Protein AF-A0A9P7HL49-F1 (afdb_monomer)

Organism: NCBI:txid221167

Mean predicted aligned error: 11.29 Å

Foldseek 3Di:
DLLLVLLLVLLVLLLVLLCVLPVVDQDFFQFDDPPPPVPGRGDDPQRSLLLQFADECPPPPGDPDFQPDWDKDLVCPDPPPDFPVRNSVSSVVIDTPRPHDGRRHHHLCRRGNPQPDPLSSLLCSLQSLQSSVVSVVVSCVVPVPDDDDPSSVRSSLSSLLSLQLQLQVLQLVQQVLLQVLLQVVCVAAQQGDPTQGFDWDWDAGRDTPDDDDPRTGTHGDLVVSCVVCVVRHPPSNVSSVVSVVVLLPDPDDVPRSNDVVSSSSNVSSVSSNVSSVDPDDPDPVPDDD

Secondary structure (DSSP, 8-state):
-HHHHHHHHHHHHHHHHHHHH-TTPPP-SSBS-S---TT--B--HHHHHHHHHSPPTTSSSP-----S--EEE-----SS---HHHHHHHHHT-EEESSS---S---HHHHSTT--SHHHHHHHTHHHHHHHHHHHHHHHHH-TT----HHHHHHHHHHHHHHHHHHHHHHHHHHHHHHHHHHHHHSS-TT-SS-----EEEEEPP--SSS---SEEEEE-HHHHHHHHTTTSTTHHHHHHHHHHHHHH----TTSS--HHHHHHHHHHHHHHHHT---S---GGGS--

Nearest PDB structures (foldseek):
  4k1p-assembly7_G  TM=2.274E-01  e=3.003E+00  Bacillus cereus

Sequence (289 aa):
MKNHRMLYWSAYLCEEQAKILDPSYEYTVAPGCVTKIPARTRCTLDEFLVHLWAPKHDSNPPDTEKPDKMAVSTNIKDLPGKSFNQFEGALSNARFDTGLPVDGNVDTSKLYPGATDYYDALSKMGKPIQALSSAFMKAKANNPSLKLSNKIEKPWSLGKNCAAYVFALRRKDMDVYRATFLRERLRTPAGLHGGFTPIFTNIKTAKMVQGDTPESIPAIDFDETISSYINTVPDIETMLKEQNDAFMNVQRTPGEFINKNHLKATEAARSAVTGCNCATVIPRELKKR

pLDDT: mean 71.84, std 16.12, range [27.41, 92.0]

Radius of gyration: 21.78 Å; Cα contacts (8 Å, |Δi|>4): 397; chains: 1; bounding box: 53×49×56 Å

Solvent-accessible surface area (backbone atoms only — not comparable to full-atom values): 16159 Å² total; per-residue (Å²): 117,72,70,54,53,56,29,55,50,26,19,46,50,13,40,56,50,17,30,73,65,31,78,84,56,77,74,59,61,28,46,63,39,93,68,80,45,94,88,52,71,47,42,51,74,58,59,44,50,46,33,58,26,25,50,44,74,84,38,88,78,57,85,81,74,79,59,95,56,75,51,61,57,47,85,76,84,66,86,76,81,59,23,61,62,54,45,54,48,32,59,74,65,39,48,75,51,38,96,60,82,67,73,63,37,57,18,36,63,55,39,23,66,92,34,89,41,67,43,53,37,46,26,51,43,8,45,32,33,25,45,26,53,50,28,51,53,54,50,29,71,78,34,78,84,62,71,87,44,73,81,52,50,48,37,43,53,48,24,50,25,35,26,43,33,44,22,47,54,29,44,32,62,39,35,58,45,49,43,51,51,49,30,68,75,44,38,55,46,70,72,51,90,89,46,50,74,80,38,69,41,71,46,73,40,50,73,56,74,58,71,93,64,69,59,45,44,62,32,73,32,65,69,61,32,37,66,74,34,57,90,42,24,79,65,43,61,60,53,50,50,53,52,50,52,49,64,76,62,64,79,77,56,96,91,54,84,68,57,62,65,47,55,46,43,25,50,16,25,45,42,12,38,59,36,30,73,58,102,64,81,69,57,73,94,73,52,94,124

Structure (mmCIF, N/CA/C/O backbone):
data_AF-A0A9P7HL49-F1
#
_entry.id   AF-A0A9P7HL49-F1
#
loop_
_atom_site.group_PDB
_atom_site.id
_atom_site.type_symbol
_atom_site.label_atom_id
_atom_site.label_alt_id
_atom_site.label_comp_id
_atom_site.label_asym_id
_atom_site.label_entity_id
_atom_site.label_seq_id
_atom_site.pdbx_PDB_ins_code
_atom_site.Cartn_x
_atom_site.Cartn_y
_atom_site.Cartn_z
_atom_site.occupancy
_atom_site.B_iso_or_equiv
_atom_site.auth_seq_id
_atom_site.auth_comp_id
_atom_site.auth_asym_id
_atom_site.auth_atom_id
_atom_site.pdbx_PDB_model_num
ATOM 1 N N . MET A 1 1 ? 1.652 -11.928 -1.042 1.00 52.34 1 MET A N 1
ATOM 2 C CA . MET A 1 1 ? 0.369 -11.835 -0.303 1.00 52.34 1 MET A CA 1
ATOM 3 C C . MET A 1 1 ? 0.571 -11.545 1.178 1.00 52.34 1 MET A C 1
ATOM 5 O O . MET A 1 1 ? -0.097 -10.647 1.667 1.00 52.34 1 MET A O 1
ATOM 9 N N . LYS A 1 2 ? 1.504 -12.224 1.866 1.00 61.50 2 LYS A N 1
ATOM 10 C CA . LYS A 1 2 ? 1.738 -12.071 3.315 1.00 61.50 2 LYS A CA 1
ATOM 11 C C . LYS A 1 2 ? 1.914 -10.612 3.781 1.00 61.50 2 LYS A C 1
ATOM 13 O O . LYS A 1 2 ? 1.107 -10.127 4.561 1.00 61.50 2 LYS A O 1
ATOM 18 N N . ASN A 1 3 ? 2.789 -9.857 3.114 1.00 66.44 3 ASN A N 1
ATOM 19 C CA . ASN A 1 3 ? 3.111 -8.464 3.468 1.00 66.44 3 ASN A CA 1
ATOM 20 C C . ASN A 1 3 ? 1.916 -7.483 3.465 1.00 66.44 3 ASN A C 1
ATOM 22 O O . ASN A 1 3 ? 1.959 -6.463 4.145 1.00 66.44 3 ASN A O 1
ATOM 26 N N . HIS A 1 4 ? 0.836 -7.768 2.725 1.00 77.19 4 HIS A N 1
ATOM 27 C CA . HIS A 1 4 ? -0.358 -6.908 2.715 1.00 77.19 4 HIS A CA 1
ATOM 28 C C . HIS A 1 4 ? -1.191 -7.062 3.991 1.00 77.19 4 HIS A C 1
ATOM 30 O O . HIS A 1 4 ? -1.872 -6.124 4.396 1.00 77.19 4 HIS A O 1
ATOM 36 N N . ARG A 1 5 ? -1.113 -8.225 4.650 1.00 79.19 5 ARG A N 1
ATOM 37 C CA . ARG A 1 5 ? -1.854 -8.518 5.881 1.00 79.19 5 ARG A CA 1
ATOM 38 C C . ARG A 1 5 ? -1.434 -7.622 7.032 1.00 79.19 5 ARG A C 1
ATOM 40 O O . ARG A 1 5 ? -2.273 -7.219 7.828 1.00 79.19 5 ARG A O 1
ATOM 47 N N . MET A 1 6 ? -0.163 -7.232 7.072 1.00 78.00 6 MET A N 1
ATOM 48 C CA . MET A 1 6 ? 0.308 -6.273 8.063 1.00 78.00 6 MET A CA 1
ATOM 49 C C . MET A 1 6 ? -0.205 -4.855 7.807 1.00 78.00 6 MET A C 1
ATOM 51 O O . MET A 1 6 ? -0.504 -4.139 8.761 1.00 78.00 6 MET A O 1
ATOM 55 N N . LEU A 1 7 ? -0.385 -4.463 6.541 1.00 84.00 7 LEU A N 1
ATOM 56 C CA . LEU A 1 7 ? -1.061 -3.210 6.214 1.00 84.00 7 LEU A CA 1
ATOM 57 C C . LEU A 1 7 ? -2.532 -3.258 6.651 1.00 84.00 7 LEU A C 1
ATOM 59 O O . LEU A 1 7 ? -2.974 -2.335 7.329 1.00 84.00 7 LEU A O 1
ATOM 63 N N . TYR A 1 8 ? -3.248 -4.352 6.369 1.00 87.00 8 TYR A N 1
ATOM 64 C CA . TYR A 1 8 ? -4.620 -4.554 6.851 1.00 87.00 8 TYR A CA 1
ATOM 65 C C . TYR A 1 8 ? -4.713 -4.468 8.376 1.00 87.00 8 TYR A C 1
ATOM 67 O O . TYR A 1 8 ? -5.569 -3.761 8.900 1.00 87.00 8 TYR A O 1
ATOM 75 N N . TRP A 1 9 ? -3.794 -5.120 9.092 1.00 83.94 9 TRP A N 1
ATOM 76 C CA . TRP A 1 9 ? -3.724 -5.032 10.548 1.00 83.94 9 TRP A CA 1
ATOM 77 C C . TRP A 1 9 ? -3.453 -3.602 11.012 1.00 83.94 9 TRP A C 1
ATOM 79 O O . TRP A 1 9 ? -4.197 -3.074 11.826 1.00 83.94 9 TRP A O 1
ATOM 89 N N . SER A 1 10 ? -2.453 -2.919 10.456 1.00 85.12 10 SER A N 1
ATOM 90 C CA . SER A 1 10 ? -2.145 -1.538 10.844 1.00 85.12 10 SER A CA 1
ATOM 91 C C . SER A 1 10 ? -3.305 -0.569 10.585 1.00 85.12 10 SER A C 1
ATOM 93 O O . SER A 1 10 ? -3.581 0.290 11.421 1.00 85.12 10 SER A O 1
ATOM 95 N N . ALA A 1 11 ? -4.030 -0.751 9.477 1.00 89.44 11 ALA A N 1
ATOM 96 C CA . ALA A 1 11 ? -5.237 -0.002 9.162 1.00 89.44 11 ALA A CA 1
ATOM 97 C C . ALA A 1 11 ? -6.340 -0.294 10.188 1.00 89.44 11 ALA A C 1
ATOM 99 O O . ALA A 1 11 ? -6.951 0.640 10.705 1.00 89.44 11 ALA A O 1
ATOM 100 N N . TYR A 1 12 ? -6.513 -1.567 10.566 1.00 88.44 12 TYR A N 1
ATOM 101 C CA . TYR A 1 12 ? -7.452 -1.966 11.609 1.00 88.44 12 TYR A CA 1
ATOM 102 C C . TYR A 1 12 ? -7.185 -1.216 12.928 1.00 88.44 12 TYR A C 1
ATOM 104 O O . TYR A 1 12 ? -8.099 -0.658 13.533 1.00 88.44 12 TYR A O 1
ATOM 112 N N . LEU A 1 13 ? -5.919 -1.083 13.322 1.00 86.81 13 LEU A N 1
ATOM 113 C CA . LEU A 1 13 ? -5.516 -0.374 14.543 1.00 86.81 13 LEU A CA 1
ATOM 114 C C . LEU A 1 13 ? -5.657 1.135 14.467 1.00 86.81 13 LEU A C 1
ATOM 116 O O . LEU A 1 13 ? -6.006 1.768 15.465 1.00 86.81 13 LEU A O 1
ATOM 120 N N . CYS A 1 14 ? -5.382 1.708 13.298 1.00 89.38 14 CYS A N 1
ATOM 121 C CA . CYS A 1 14 ? -5.559 3.135 13.092 1.00 89.38 14 CYS A CA 1
ATOM 122 C C . CYS A 1 14 ? -7.028 3.531 13.252 1.00 89.38 14 CYS A C 1
ATOM 124 O O . CYS A 1 14 ? -7.296 4.536 13.903 1.00 89.38 14 CYS A O 1
ATOM 126 N N . GLU A 1 15 ? -7.971 2.721 12.755 1.00 90.12 15 GLU A N 1
ATOM 127 C CA . GLU A 1 15 ? -9.402 2.989 12.949 1.00 90.12 15 GLU A CA 1
ATOM 128 C C . GLU A 1 15 ? -9.826 2.949 14.422 1.00 90.12 15 GLU A C 1
ATOM 130 O O . GLU A 1 15 ? -10.639 3.774 14.829 1.00 90.12 15 GLU A O 1
ATOM 135 N N . GLU A 1 16 ? -9.266 2.048 15.241 1.00 86.88 16 GLU A N 1
ATOM 136 C CA . GLU A 1 16 ? -9.575 2.022 16.682 1.00 86.88 16 GLU A CA 1
ATOM 137 C C . GLU A 1 16 ? -9.167 3.329 17.361 1.00 86.88 16 GLU A C 1
ATOM 139 O O . GLU A 1 16 ? -9.936 3.927 18.112 1.00 86.88 16 GLU A O 1
ATOM 144 N N . GLN A 1 17 ? -7.961 3.816 17.068 1.00 89.25 17 GLN A N 1
ATOM 145 C CA . GLN A 1 17 ? -7.503 5.086 17.630 1.00 89.25 17 GLN A CA 1
ATOM 146 C C . GLN A 1 17 ? -8.266 6.279 17.037 1.00 89.25 17 GLN A C 1
ATOM 148 O O . GLN A 1 17 ? -8.536 7.242 17.754 1.00 89.25 17 GLN A O 1
ATOM 153 N N . ALA A 1 18 ? -8.656 6.212 15.760 1.00 89.94 18 ALA A N 1
ATOM 154 C CA . ALA A 1 18 ? -9.463 7.244 15.118 1.00 89.94 18 ALA A CA 1
ATOM 155 C C . ALA A 1 18 ? -10.840 7.347 15.783 1.00 89.94 18 ALA A C 1
ATOM 157 O O . ALA A 1 18 ? -11.263 8.453 16.096 1.00 89.94 18 ALA A O 1
ATOM 158 N N . LYS A 1 19 ? -11.487 6.214 16.091 1.00 88.75 19 LYS A N 1
ATOM 159 C CA . LYS A 1 19 ? -12.770 6.165 16.807 1.00 88.75 19 LYS A CA 1
ATOM 160 C C . LYS A 1 19 ? -12.685 6.720 18.228 1.00 88.75 19 LYS A C 1
ATOM 162 O O . LYS A 1 19 ? -13.610 7.386 18.679 1.00 88.75 19 LYS A O 1
ATOM 167 N N . ILE A 1 20 ? -11.582 6.461 18.935 1.00 88.31 20 ILE A N 1
ATOM 168 C CA . ILE A 1 20 ? -11.349 7.018 20.277 1.00 88.31 20 ILE A CA 1
ATOM 169 C C . ILE A 1 20 ? -11.240 8.550 20.223 1.00 88.31 20 ILE A C 1
ATOM 171 O O . ILE A 1 20 ? -11.737 9.232 21.117 1.00 88.31 20 ILE A O 1
ATOM 175 N N . LEU A 1 21 ? -10.588 9.094 19.192 1.00 88.38 21 LEU A N 1
ATOM 176 C CA . LEU A 1 21 ? -10.406 10.540 19.015 1.00 88.38 21 LEU A CA 1
ATOM 177 C C . LEU A 1 21 ? -11.638 11.237 18.427 1.00 88.38 21 LEU A C 1
ATOM 179 O O . LEU A 1 21 ? -11.913 12.385 18.767 1.00 88.38 21 LEU A O 1
ATOM 183 N N . ASP A 1 22 ? -12.363 10.555 17.546 1.00 88.00 22 ASP A N 1
ATOM 184 C CA . ASP A 1 22 ? -13.604 11.013 16.938 1.00 88.00 22 ASP A CA 1
ATOM 185 C C . ASP A 1 22 ? -14.669 9.908 17.059 1.00 88.00 22 ASP A C 1
ATOM 187 O O . ASP A 1 22 ? -14.751 9.016 16.207 1.00 88.00 22 ASP A O 1
ATOM 191 N N . PRO A 1 23 ? -15.522 9.956 18.102 1.00 87.50 23 PRO A N 1
ATOM 192 C CA . PRO A 1 23 ? -16.576 8.965 18.308 1.00 87.50 23 PRO A CA 1
ATOM 193 C C . PRO A 1 23 ? -17.590 8.876 17.164 1.00 87.50 23 PRO A C 1
ATOM 195 O O . PRO A 1 23 ? -18.317 7.886 17.091 1.00 87.50 23 PRO A O 1
ATOM 198 N N . SER A 1 24 ? -17.651 9.864 16.262 1.00 88.12 24 SER A N 1
ATOM 199 C CA . SER A 1 24 ? -18.512 9.815 15.0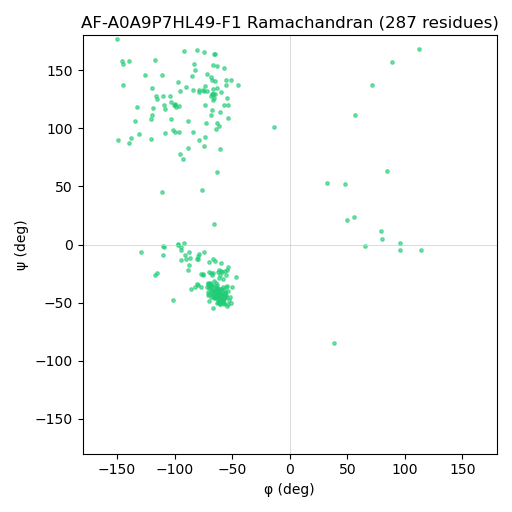73 1.00 88.12 24 SER A CA 1
ATOM 200 C C . SER A 1 24 ? -17.925 8.981 13.930 1.00 88.12 24 SER A C 1
ATOM 202 O O . SER A 1 24 ? -18.649 8.630 13.007 1.00 88.12 24 SER A O 1
ATOM 204 N N . TYR A 1 25 ? -16.642 8.610 14.000 1.00 87.50 25 TYR A N 1
ATOM 205 C CA . TYR A 1 25 ? -15.972 7.832 12.961 1.00 87.50 25 TYR A CA 1
ATOM 206 C C . TYR A 1 25 ? -16.651 6.474 12.728 1.00 87.50 25 TYR A C 1
ATOM 208 O O . TYR A 1 25 ? -16.903 5.727 13.674 1.00 87.50 25 TYR A O 1
ATOM 216 N N . GLU A 1 26 ? -16.935 6.120 11.480 1.00 88.25 26 GLU A N 1
ATOM 217 C CA . GLU A 1 26 ? -17.482 4.810 11.124 1.00 88.25 26 GLU A CA 1
ATOM 218 C C . GLU A 1 26 ? -16.359 3.860 10.709 1.00 88.25 26 GLU A C 1
ATOM 220 O O . GLU A 1 26 ? -15.491 4.215 9.912 1.00 88.25 26 GLU A O 1
ATOM 225 N N . TYR A 1 27 ? -16.371 2.643 11.258 1.00 88.25 27 TYR A N 1
ATOM 226 C CA . TYR A 1 27 ? -15.391 1.620 10.907 1.00 88.25 27 TYR A CA 1
ATOM 227 C C . TYR A 1 27 ? -15.573 1.176 9.454 1.00 88.25 27 TYR A C 1
ATOM 229 O O . TYR A 1 27 ? -16.687 0.877 9.027 1.00 88.25 27 TYR A O 1
ATOM 237 N N . THR A 1 28 ? -14.470 1.077 8.713 1.00 88.69 28 THR A N 1
ATOM 238 C CA . THR A 1 28 ? -14.458 0.626 7.313 1.00 88.69 28 THR A CA 1
ATOM 239 C C . THR A 1 28 ? -13.697 -0.682 7.119 1.00 88.69 28 THR A C 1
ATOM 241 O O . THR A 1 28 ? -13.990 -1.423 6.182 1.00 88.69 28 THR A O 1
ATOM 244 N N . VAL A 1 29 ? -12.758 -1.009 8.014 1.00 87.44 29 VAL A N 1
ATOM 245 C CA . VAL A 1 29 ? -12.014 -2.274 8.003 1.00 87.44 29 VAL A CA 1
ATOM 246 C C . VAL A 1 29 ? -12.672 -3.258 8.963 1.00 87.44 29 VAL A C 1
ATOM 248 O O . VAL A 1 29 ? -12.740 -3.013 10.169 1.00 87.44 29 VAL A O 1
ATOM 251 N N . ALA A 1 30 ? -13.133 -4.382 8.417 1.00 84.19 30 ALA A N 1
ATOM 252 C CA . ALA A 1 30 ? -13.888 -5.422 9.108 1.00 84.19 30 ALA A CA 1
ATOM 253 C C . ALA A 1 30 ? -15.072 -4.899 9.960 1.00 84.19 30 ALA A C 1
ATOM 255 O O . ALA A 1 30 ? -15.171 -5.218 11.154 1.00 84.19 30 ALA A O 1
ATOM 256 N N . PRO A 1 31 ? -15.974 -4.074 9.388 1.00 76.19 31 PRO A N 1
ATOM 257 C CA . PRO A 1 31 ? -17.183 -3.665 10.083 1.00 76.19 31 PRO A CA 1
ATOM 258 C C . PRO A 1 31 ? -18.190 -4.829 10.099 1.00 76.19 31 PRO A C 1
ATOM 260 O O . PRO A 1 31 ? -18.452 -5.457 9.075 1.00 76.19 31 PRO A O 1
ATOM 263 N N . GLY A 1 32 ? -18.774 -5.115 11.268 1.00 67.56 32 GLY A N 1
ATOM 264 C CA . GLY A 1 32 ? -19.889 -6.068 11.394 1.00 67.56 32 GLY A CA 1
ATOM 265 C C . GLY A 1 32 ? -19.532 -7.556 11.519 1.00 67.56 32 GLY A C 1
ATOM 266 O O . GLY A 1 32 ? -19.955 -8.371 10.699 1.00 67.56 32 GLY A O 1
ATOM 267 N N . CYS A 1 33 ? -18.834 -7.941 12.587 1.00 63.31 33 CYS A N 1
ATOM 268 C CA . CYS A 1 33 ? -18.561 -9.353 12.856 1.00 63.31 33 CYS A CA 1
ATOM 269 C C . CYS A 1 33 ? -19.734 -10.188 13.374 1.00 63.31 33 CYS A C 1
ATOM 271 O O . CYS A 1 33 ? -20.769 -9.685 13.808 1.00 63.31 33 CYS A O 1
ATOM 273 N N . VAL A 1 34 ? -19.524 -11.508 13.308 1.00 50.84 34 VAL A N 1
ATOM 274 C CA . VAL A 1 34 ? -20.505 -12.590 13.481 1.00 50.84 34 VAL A CA 1
ATOM 275 C C . VAL A 1 34 ? -21.169 -12.586 14.861 1.00 50.84 34 VAL A C 1
ATOM 277 O O . VAL A 1 34 ? -22.333 -12.985 14.980 1.00 50.84 34 VAL A O 1
ATOM 280 N N . THR A 1 35 ? -20.501 -12.046 15.880 1.00 45.22 35 THR A N 1
ATOM 281 C CA . THR A 1 35 ? -21.146 -11.715 17.148 1.00 45.22 35 THR A CA 1
ATOM 282 C C . THR A 1 35 ? -21.917 -10.398 17.016 1.00 45.22 35 THR A C 1
ATOM 284 O O . THR A 1 35 ? -21.407 -9.319 17.305 1.00 45.22 35 THR A O 1
ATOM 287 N N . LYS A 1 36 ? -23.199 -10.490 16.623 1.00 40.34 36 LYS A N 1
ATOM 288 C CA . LYS A 1 36 ? -24.210 -9.434 16.834 1.00 40.34 36 LYS A CA 1
ATOM 289 C C . LYS A 1 36 ? -24.434 -9.223 18.340 1.00 40.34 36 LYS A C 1
ATOM 291 O O . LYS A 1 36 ? -25.518 -9.455 18.861 1.00 40.34 36 LYS A O 1
ATOM 296 N N . ILE A 1 37 ? -23.399 -8.811 19.063 1.00 47.19 37 ILE A N 1
ATOM 297 C CA . ILE A 1 37 ? -23.568 -8.146 20.344 1.00 47.19 37 ILE A CA 1
ATOM 298 C C . ILE A 1 37 ? -24.060 -6.745 19.968 1.00 47.19 37 ILE A C 1
ATOM 300 O O . ILE A 1 37 ? -23.338 -6.050 19.254 1.00 47.19 37 ILE A O 1
ATOM 304 N N . PRO A 1 38 ? -25.250 -6.304 20.415 1.00 46.88 38 PRO A N 1
ATOM 305 C CA . PRO A 1 38 ? -25.831 -5.012 20.027 1.00 46.88 38 PRO A CA 1
ATOM 306 C C . PRO A 1 38 ? -24.909 -3.803 20.258 1.00 46.88 38 PRO A C 1
ATOM 308 O O . PRO A 1 38 ? -25.097 -2.755 19.653 1.00 46.88 38 PRO A O 1
ATOM 311 N N . ALA A 1 39 ? -23.898 -3.955 21.120 1.00 52.66 39 ALA A N 1
ATOM 312 C CA . ALA A 1 39 ? -22.914 -2.934 21.456 1.00 52.66 39 ALA A CA 1
ATOM 313 C C . ALA A 1 39 ? -21.640 -2.933 20.581 1.00 52.66 39 ALA A C 1
ATOM 315 O O . ALA A 1 39 ? -20.826 -2.022 20.724 1.00 52.66 39 ALA A O 1
ATOM 316 N N . ARG A 1 40 ? -21.412 -3.931 19.711 1.00 56.66 40 ARG A N 1
ATOM 317 C CA . ARG A 1 40 ? -20.194 -4.017 18.883 1.00 56.66 40 ARG A CA 1
ATOM 318 C C . ARG A 1 40 ? -20.498 -3.734 17.418 1.00 56.66 40 ARG A C 1
ATOM 320 O O . ARG A 1 40 ? -21.245 -4.455 16.771 1.00 56.66 40 ARG A O 1
ATOM 327 N N . THR A 1 41 ? -19.855 -2.701 16.886 1.00 66.69 41 THR A N 1
ATOM 328 C CA . THR A 1 41 ? -19.958 -2.287 15.478 1.00 66.69 41 THR A CA 1
ATOM 329 C C . THR A 1 41 ? -18.847 -2.872 14.597 1.00 66.69 41 THR A C 1
ATOM 331 O O . THR A 1 41 ? -18.846 -2.667 13.384 1.00 66.69 41 THR A O 1
ATOM 334 N N . ARG A 1 42 ? -17.908 -3.630 15.183 1.00 75.31 42 ARG A N 1
ATOM 335 C CA . ARG A 1 42 ? -16.710 -4.147 14.512 1.00 75.31 42 ARG A CA 1
ATOM 336 C C . ARG A 1 42 ? -16.302 -5.531 15.009 1.00 75.31 42 ARG A C 1
ATOM 338 O O . ARG A 1 42 ? -16.600 -5.902 16.143 1.00 75.31 42 ARG A O 1
ATOM 345 N N . CYS A 1 43 ? -15.590 -6.251 14.151 1.00 73.69 43 CYS A N 1
ATOM 346 C CA . CYS A 1 43 ? -14.816 -7.436 14.494 1.00 73.69 43 CYS A CA 1
ATOM 347 C C . CYS A 1 43 ? -13.871 -7.239 15.663 1.00 73.69 43 CYS A C 1
ATOM 349 O O . CYS A 1 43 ? -13.245 -6.195 15.792 1.00 73.69 43 CYS A O 1
ATOM 351 N N . THR A 1 44 ? -13.758 -8.273 16.493 1.00 74.12 44 THR A N 1
ATOM 352 C CA . THR A 1 44 ? -12.615 -8.452 17.386 1.00 74.12 44 THR A CA 1
ATOM 353 C C . THR A 1 44 ? -11.347 -8.706 16.577 1.00 74.12 44 THR A C 1
ATOM 355 O O . THR A 1 44 ? -11.409 -9.071 15.403 1.00 74.12 44 THR A O 1
ATOM 358 N N . LEU A 1 45 ? -10.181 -8.553 17.214 1.00 74.81 45 LEU A N 1
ATOM 359 C CA . LEU A 1 45 ? -8.904 -8.867 16.571 1.00 74.81 45 LEU A CA 1
ATOM 360 C C . LEU A 1 45 ? -8.877 -10.318 16.069 1.00 74.81 45 LEU A C 1
ATOM 362 O O . LEU A 1 45 ? -8.436 -10.561 14.955 1.00 74.81 45 LEU A O 1
ATOM 366 N N . ASP A 1 46 ? -9.387 -11.260 16.855 1.00 71.31 46 ASP A N 1
ATOM 367 C CA . ASP A 1 46 ? -9.416 -12.677 16.498 1.00 71.31 46 ASP A CA 1
ATOM 368 C C . ASP A 1 46 ? -10.297 -12.950 15.272 1.00 71.31 46 ASP A C 1
ATOM 370 O O . ASP A 1 46 ? -9.853 -13.600 14.326 1.00 71.31 46 ASP A O 1
ATOM 374 N N . GLU A 1 47 ? -11.502 -12.376 15.232 1.00 74.06 47 GLU A N 1
ATOM 375 C CA . GLU A 1 47 ? -12.391 -12.482 14.069 1.00 74.06 47 GLU A CA 1
ATOM 376 C C . GLU A 1 47 ? -11.806 -11.779 12.828 1.00 74.06 47 GLU A C 1
ATOM 378 O O . GLU A 1 47 ? -11.867 -12.303 11.716 1.00 74.06 47 GLU A O 1
ATOM 383 N N . PHE A 1 48 ? -11.184 -10.609 13.010 1.00 79.44 48 PHE A N 1
ATOM 384 C CA . PHE A 1 48 ? -10.486 -9.895 11.941 1.00 79.44 48 PHE A CA 1
ATOM 385 C C . PHE A 1 48 ? -9.358 -10.740 11.349 1.00 79.44 48 PHE A C 1
ATOM 387 O O . PHE A 1 48 ? -9.194 -10.782 10.129 1.00 79.44 48 PHE A O 1
ATOM 394 N N . LEU A 1 49 ? -8.585 -11.418 12.203 1.00 74.88 49 LEU A N 1
ATOM 395 C CA . LEU A 1 49 ? -7.518 -12.290 11.746 1.00 74.88 49 LEU A CA 1
ATOM 396 C C . LEU A 1 49 ? -8.114 -13.412 10.894 1.00 74.88 49 LEU A C 1
ATOM 398 O O . LEU A 1 49 ? -7.629 -13.596 9.791 1.00 74.88 49 LEU A O 1
ATOM 402 N N . VAL A 1 50 ? -9.225 -14.051 11.268 1.00 72.31 50 VAL A N 1
ATOM 403 C CA . VAL A 1 50 ? -9.877 -15.047 10.389 1.00 72.31 50 VAL A CA 1
ATOM 404 C C . VAL A 1 50 ? -10.140 -14.502 8.980 1.00 72.31 50 VAL A C 1
ATOM 406 O O . VAL A 1 50 ? -9.769 -15.159 8.014 1.00 72.31 50 VAL A O 1
ATOM 409 N N . HIS A 1 51 ? -10.652 -13.278 8.814 1.00 73.25 51 HIS A N 1
ATOM 410 C CA . HIS A 1 51 ? -10.885 -12.694 7.479 1.00 73.25 51 HIS A CA 1
ATOM 411 C C . HIS A 1 51 ? -9.620 -12.520 6.620 1.00 73.25 51 HIS A C 1
ATOM 413 O O . HIS A 1 51 ? -9.703 -12.448 5.393 1.00 73.25 51 HIS A O 1
ATOM 419 N N . LEU A 1 52 ? -8.437 -12.464 7.233 1.00 73.06 52 LEU A N 1
ATOM 420 C CA . LEU A 1 52 ? -7.160 -12.391 6.520 1.00 73.06 52 LEU A CA 1
ATOM 421 C C . LEU A 1 52 ? -6.653 -13.748 5.997 1.00 73.06 52 LEU A C 1
ATOM 423 O O . LEU A 1 52 ? -5.685 -13.757 5.218 1.00 73.06 52 LEU A O 1
ATOM 427 N N . TRP A 1 53 ? -7.257 -14.857 6.438 1.00 68.62 53 TRP A N 1
ATOM 428 C CA . TRP A 1 53 ? -6.909 -16.221 6.021 1.00 68.62 53 TRP A CA 1
ATOM 429 C C . TRP A 1 53 ? -8.106 -17.076 5.564 1.00 68.62 53 TRP A C 1
ATOM 431 O O . TRP A 1 53 ? -7.888 -18.189 5.086 1.00 68.62 53 TRP A O 1
ATOM 441 N N . ALA A 1 54 ? -9.338 -16.582 5.693 1.00 62.72 54 ALA A N 1
ATOM 442 C CA . ALA A 1 54 ? -10.554 -17.284 5.305 1.00 62.72 54 ALA A CA 1
ATOM 443 C C . ALA A 1 54 ? -10.711 -17.378 3.777 1.00 62.72 54 ALA A C 1
ATOM 445 O O . ALA A 1 54 ? -10.338 -16.448 3.047 1.00 62.72 54 ALA A O 1
ATOM 446 N N . PRO A 1 55 ? -11.305 -18.477 3.291 1.00 53.28 55 PRO A N 1
ATOM 447 C CA . PRO A 1 55 ? -11.573 -18.647 1.878 1.00 53.28 55 PRO A CA 1
ATOM 448 C C . PRO A 1 55 ? -12.631 -17.632 1.413 1.00 53.28 55 PRO A C 1
ATOM 450 O O . PRO A 1 55 ? -13.420 -17.103 2.195 1.00 53.28 55 PRO A O 1
ATOM 453 N N . LYS A 1 56 ? -12.626 -17.292 0.118 1.00 54.81 56 LYS A N 1
ATOM 454 C CA . LYS A 1 56 ? -13.610 -16.350 -0.449 1.00 54.81 56 LYS A CA 1
ATOM 455 C C . LYS A 1 56 ? -15.025 -16.920 -0.330 1.00 54.81 56 LYS A C 1
ATOM 457 O O . LYS A 1 56 ? -15.195 -18.128 -0.427 1.00 54.81 56 LYS A O 1
ATOM 462 N N . HIS A 1 57 ? -16.044 -16.066 -0.283 1.00 48.22 57 HIS A N 1
ATOM 463 C CA . HIS A 1 57 ? -17.449 -16.502 -0.335 1.00 48.22 57 HIS A CA 1
ATOM 464 C C . HIS A 1 57 ? -17.788 -17.354 -1.584 1.00 48.22 57 HIS A C 1
ATOM 466 O O . HIS A 1 57 ? -18.726 -18.146 -1.548 1.00 48.22 57 HIS A O 1
ATOM 472 N N . ASP A 1 58 ? -16.992 -17.213 -2.654 1.00 46.03 58 ASP A N 1
ATOM 473 C CA . ASP A 1 58 ? -17.099 -17.960 -3.919 1.00 46.03 58 ASP A CA 1
ATOM 474 C C . ASP A 1 58 ? -16.236 -19.239 -3.948 1.00 46.03 58 ASP A C 1
ATOM 476 O O . ASP A 1 58 ? -16.135 -19.909 -4.978 1.00 46.03 58 ASP A O 1
ATOM 480 N N . SER A 1 59 ? -15.530 -19.545 -2.856 1.00 46.28 59 SER A N 1
ATOM 481 C CA . SER A 1 59 ? -14.851 -20.830 -2.712 1.00 46.28 59 SER A CA 1
ATOM 482 C C . SER A 1 59 ? -15.902 -21.931 -2.608 1.00 46.28 59 SER A C 1
ATOM 484 O O . SER A 1 59 ? -16.980 -21.731 -2.055 1.00 46.28 59 SER A O 1
ATOM 486 N N . ASN A 1 60 ? -15.622 -23.071 -3.232 1.00 45.09 60 ASN A N 1
ATOM 487 C CA . ASN A 1 60 ? -16.544 -24.194 -3.247 1.00 45.09 60 ASN A CA 1
ATOM 488 C C . ASN A 1 60 ? -16.07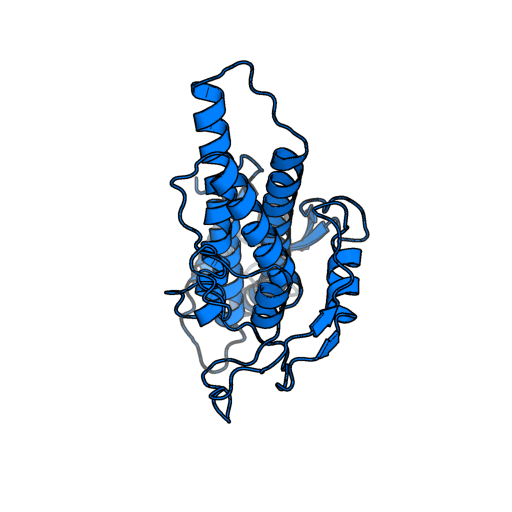9 -25.203 -2.183 1.00 45.09 60 ASN A C 1
ATOM 490 O O . ASN A 1 60 ? -14.950 -25.691 -2.310 1.00 45.09 60 ASN A O 1
ATOM 494 N N . PRO A 1 61 ? -16.903 -25.532 -1.170 1.00 48.16 61 PRO A N 1
ATOM 495 C CA . PRO A 1 61 ? -18.294 -25.106 -0.969 1.00 48.16 61 PRO A CA 1
ATOM 496 C C . PRO A 1 61 ? -18.431 -23.711 -0.312 1.00 48.16 61 PRO A C 1
ATOM 498 O O . PRO A 1 61 ? -17.563 -23.330 0.474 1.00 48.16 61 PRO A O 1
ATOM 501 N N . PRO A 1 62 ? -19.517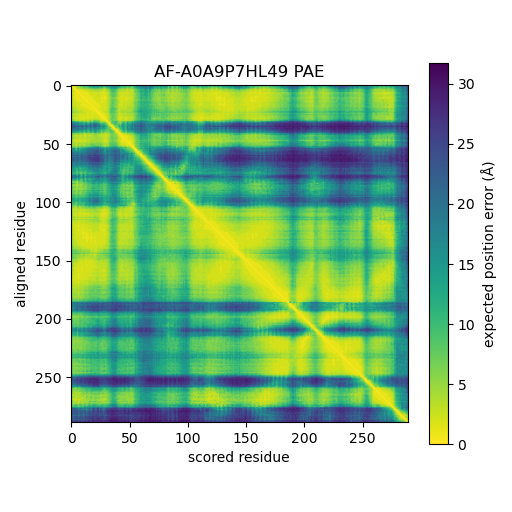 -22.964 -0.605 1.00 47.97 62 PRO A N 1
ATOM 502 C CA . PRO A 1 62 ? -19.783 -21.668 0.010 1.00 47.97 62 PRO A CA 1
ATOM 503 C C . PRO A 1 62 ? -20.031 -21.811 1.514 1.00 47.97 62 PRO A C 1
ATOM 505 O O . PRO A 1 62 ? -20.704 -22.734 1.970 1.00 47.97 62 PRO A O 1
ATOM 508 N N . ASP A 1 63 ? -19.500 -20.856 2.268 1.00 48.09 63 ASP A N 1
ATOM 509 C CA . ASP A 1 63 ? -19.473 -20.858 3.728 1.00 48.09 63 ASP A CA 1
ATOM 510 C C . ASP A 1 63 ? -20.870 -20.531 4.303 1.00 48.09 63 ASP A C 1
ATOM 512 O O . ASP A 1 63 ? -21.223 -19.372 4.539 1.00 48.09 63 ASP A O 1
ATOM 516 N N . THR A 1 64 ? -21.732 -21.546 4.428 1.00 43.56 64 THR A N 1
ATOM 517 C CA . THR A 1 64 ? -23.111 -21.400 4.939 1.00 43.56 64 THR A CA 1
ATOM 518 C C . THR A 1 64 ? -23.250 -21.664 6.435 1.00 43.56 64 THR A C 1
ATOM 520 O O . THR A 1 64 ? -24.281 -21.317 7.013 1.00 43.56 64 THR A O 1
ATOM 523 N N . GLU A 1 65 ? -22.240 -22.240 7.086 1.00 44.41 65 GLU A N 1
ATOM 524 C CA . GLU A 1 65 ? -22.302 -22.591 8.505 1.00 44.41 65 GLU A CA 1
ATOM 525 C C . GLU A 1 65 ? -21.414 -21.665 9.334 1.00 44.41 65 GLU A C 1
ATOM 527 O O . GLU A 1 65 ? -20.195 -21.614 9.193 1.00 44.41 65 GLU A O 1
ATOM 532 N N . LYS A 1 66 ? -22.049 -20.894 10.223 1.00 46.34 66 LYS A N 1
ATOM 533 C CA . LYS A 1 66 ? -21.319 -20.135 11.237 1.00 46.34 66 LYS A CA 1
ATOM 534 C C . LYS A 1 66 ? -20.668 -21.131 12.193 1.00 46.34 66 LYS A C 1
ATOM 536 O O . LYS A 1 66 ? -21.391 -21.962 12.736 1.00 46.34 66 LYS A O 1
ATOM 541 N N . PRO A 1 67 ? -19.367 -21.017 12.484 1.00 45.97 67 PRO A N 1
ATOM 542 C CA . PRO A 1 67 ? -18.778 -21.851 13.510 1.00 45.97 67 PRO A CA 1
ATOM 543 C C . PRO A 1 67 ? -19.369 -21.492 14.876 1.00 45.97 67 PRO A C 1
ATOM 545 O O . PRO A 1 67 ? -19.340 -20.332 15.295 1.00 45.97 67 PRO A O 1
ATOM 548 N N . ASP A 1 68 ? -19.900 -22.500 15.571 1.00 41.69 68 ASP A N 1
ATOM 549 C CA . ASP A 1 68 ? -20.533 -22.355 16.890 1.00 41.69 68 ASP A CA 1
ATOM 550 C C . ASP A 1 68 ? -19.557 -21.848 17.962 1.00 41.69 68 ASP A C 1
ATOM 552 O O . ASP A 1 68 ? -19.962 -21.252 18.965 1.00 41.69 68 ASP A O 1
ATOM 556 N N . LYS A 1 69 ? -18.253 -22.069 17.755 1.00 48.25 69 LYS A N 1
ATOM 557 C CA . LYS A 1 69 ? -17.157 -21.546 18.573 1.00 48.25 69 LYS A CA 1
ATOM 558 C C . LYS A 1 69 ? -15.961 -21.238 17.681 1.00 48.25 69 LYS A C 1
ATOM 560 O O . LYS A 1 69 ? -15.603 -22.027 16.817 1.00 48.25 69 LYS A O 1
ATOM 565 N N . MET A 1 70 ? -15.328 -20.100 17.930 1.00 53.28 70 MET A N 1
ATOM 566 C CA . MET A 1 70 ? -14.104 -19.680 17.258 1.00 53.28 70 MET A CA 1
ATOM 567 C C . MET A 1 70 ? -13.018 -19.510 18.312 1.00 53.28 70 MET A C 1
ATOM 569 O O . MET A 1 70 ? -13.098 -18.609 19.147 1.00 53.28 70 MET A O 1
ATOM 573 N N . ALA A 1 71 ? -12.022 -20.394 18.288 1.00 53.31 71 ALA A N 1
ATOM 574 C CA . ALA A 1 71 ? -10.835 -20.278 19.120 1.00 53.31 71 ALA A CA 1
ATOM 575 C C . ALA A 1 71 ? -9.653 -19.892 18.227 1.00 53.31 71 ALA A C 1
ATOM 577 O O . ALA A 1 71 ? -9.015 -20.723 17.581 1.00 53.31 71 ALA A O 1
ATOM 578 N N . VAL A 1 72 ? -9.369 -18.593 18.178 1.00 54.97 72 VAL A N 1
ATOM 579 C CA . VAL A 1 72 ? -8.159 -18.073 17.544 1.00 54.97 72 VAL A CA 1
ATOM 580 C C . VAL A 1 72 ? -7.167 -17.772 18.655 1.00 54.97 72 VAL A C 1
ATOM 582 O O . VAL A 1 72 ? -7.4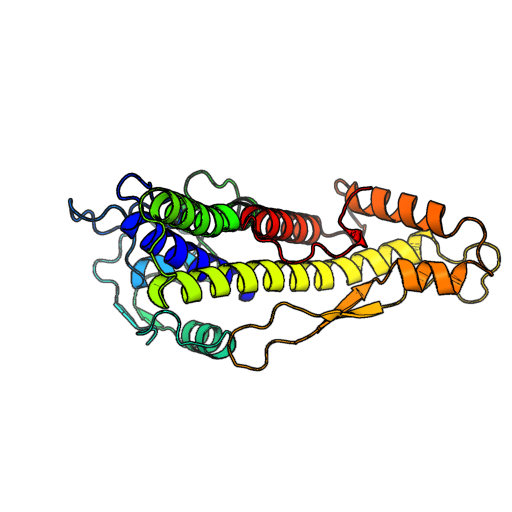36 -16.974 19.544 1.00 54.97 72 VAL A O 1
ATOM 585 N N . SER A 1 73 ? -6.006 -18.422 18.620 1.00 59.16 73 SER A N 1
ATOM 586 C CA . SER A 1 73 ? -4.896 -18.088 19.513 1.00 59.16 73 SER A CA 1
ATOM 587 C C . SER A 1 73 ? -3.700 -17.695 18.669 1.00 59.16 73 SER A C 1
ATOM 589 O O . SER A 1 73 ? -2.896 -18.521 18.241 1.00 59.16 73 SER A O 1
ATOM 591 N N . THR A 1 74 ? -3.600 -16.400 18.388 1.00 56.12 74 THR A N 1
ATOM 592 C CA . THR A 1 74 ? -2.474 -15.854 17.619 1.00 56.12 74 THR A CA 1
ATOM 593 C C . THR A 1 74 ? -1.289 -15.491 18.512 1.00 56.12 74 THR A C 1
ATOM 595 O O . THR A 1 74 ? -0.224 -15.121 18.021 1.00 56.12 74 THR A O 1
ATOM 598 N N . ASN A 1 75 ? -1.449 -15.569 19.843 1.00 55.03 75 ASN A N 1
ATOM 599 C CA . ASN A 1 75 ? -0.501 -15.026 20.823 1.00 55.03 75 ASN A CA 1
ATOM 600 C C . ASN A 1 75 ? -0.107 -13.556 20.519 1.00 55.03 75 ASN A C 1
ATOM 602 O O . ASN A 1 75 ? 0.945 -13.068 20.948 1.00 55.03 75 ASN A O 1
ATOM 606 N N . ILE A 1 76 ? -0.923 -12.824 19.747 1.00 59.78 76 ILE A N 1
ATOM 607 C CA . ILE A 1 76 ? -0.780 -11.390 19.485 1.00 59.78 76 ILE A CA 1
ATOM 608 C C . ILE A 1 76 ? -1.532 -10.664 20.596 1.00 59.78 76 ILE A C 1
ATOM 610 O O . ILE A 1 76 ? -2.696 -10.319 20.460 1.00 59.78 76 ILE A O 1
ATOM 614 N N . LYS A 1 77 ? -0.853 -10.492 21.733 1.00 54.66 77 LYS A N 1
ATOM 615 C CA . LYS A 1 77 ? -1.410 -9.818 22.915 1.00 54.66 77 LYS A CA 1
ATOM 616 C C . LYS A 1 77 ? -1.206 -8.300 22.896 1.00 54.66 77 LYS A C 1
ATOM 618 O O . LYS A 1 77 ? -1.929 -7.586 23.582 1.00 54.66 77 LYS A O 1
ATOM 623 N N . ASP A 1 78 ? -0.273 -7.818 22.069 1.00 50.47 78 ASP A N 1
ATOM 624 C CA . ASP A 1 78 ? 0.220 -6.446 22.152 1.00 50.47 78 ASP A CA 1
ATOM 625 C C . ASP A 1 78 ? -0.015 -5.641 20.880 1.00 50.47 78 ASP A C 1
ATOM 627 O O . ASP A 1 78 ? 0.328 -6.041 19.764 1.00 50.47 78 ASP A O 1
ATOM 631 N N . LEU A 1 79 ? -0.495 -4.425 21.112 1.00 53.00 79 LEU A N 1
ATOM 632 C CA . LEU A 1 79 ? -0.498 -3.323 20.173 1.00 53.00 79 LEU A CA 1
ATOM 633 C C . LEU A 1 79 ? 0.484 -2.256 20.634 1.00 53.00 79 LEU A C 1
ATOM 635 O O . LEU A 1 79 ? 0.349 -1.794 21.765 1.00 53.00 79 LEU A O 1
ATOM 639 N N . PRO A 1 80 ? 1.432 -1.766 19.818 1.00 51.84 80 PRO A N 1
ATOM 640 C CA . PRO A 1 80 ? 2.018 -2.237 18.559 1.00 51.84 80 PRO A CA 1
ATOM 641 C C . PRO A 1 80 ? 3.490 -2.660 18.780 1.00 51.84 80 PRO A C 1
ATOM 643 O O . PRO A 1 80 ? 4.394 -2.238 18.065 1.00 51.84 80 PRO A O 1
ATOM 646 N N . GLY A 1 81 ? 3.758 -3.415 19.850 1.00 48.81 81 GLY A N 1
ATOM 647 C CA . GLY A 1 81 ? 5.122 -3.744 20.285 1.00 48.81 81 GLY A CA 1
ATOM 648 C C . GLY A 1 81 ? 5.851 -4.785 19.432 1.00 48.81 81 GLY A C 1
ATOM 649 O O . GLY A 1 81 ? 7.024 -5.038 19.681 1.00 48.81 81 GLY A O 1
ATOM 650 N N . LYS A 1 82 ? 5.174 -5.401 18.453 1.00 57.41 82 LYS A N 1
ATOM 651 C CA . LYS A 1 82 ? 5.755 -6.452 17.613 1.00 57.41 82 LYS A CA 1
ATOM 652 C C . LYS A 1 82 ? 6.421 -5.874 16.366 1.00 57.41 82 LYS A C 1
ATOM 654 O O . LYS A 1 82 ? 5.823 -5.060 15.662 1.00 57.41 82 LYS A O 1
ATOM 659 N N . SER A 1 83 ? 7.617 -6.366 16.057 1.00 59.38 83 SER A N 1
ATOM 660 C CA . SER A 1 83 ? 8.260 -6.164 14.757 1.00 59.38 83 SER A CA 1
ATOM 661 C C . SER A 1 83 ? 7.480 -6.827 13.619 1.00 59.38 83 SER A C 1
ATOM 663 O O . SER A 1 83 ? 6.664 -7.721 13.846 1.00 59.38 83 SER A O 1
ATOM 665 N N . PHE A 1 84 ? 7.779 -6.444 12.371 1.00 59.06 84 PHE A N 1
ATOM 666 C CA . PHE A 1 84 ? 7.212 -7.080 11.172 1.00 59.06 84 PHE A CA 1
ATOM 667 C C . PHE A 1 84 ? 7.413 -8.601 11.179 1.00 59.06 84 PHE A C 1
ATOM 669 O O . PHE A 1 84 ? 6.457 -9.351 11.015 1.00 59.06 84 PHE A O 1
ATOM 676 N N . ASN A 1 85 ? 8.634 -9.063 11.462 1.00 59.41 85 ASN A N 1
ATOM 677 C CA . ASN A 1 85 ? 8.958 -10.491 11.499 1.00 59.41 85 ASN A CA 1
ATOM 678 C C . ASN A 1 85 ? 8.276 -11.213 12.668 1.00 59.41 85 ASN A C 1
ATOM 680 O O . ASN A 1 85 ? 7.872 -12.361 12.523 1.00 59.41 85 ASN A O 1
ATOM 684 N N . GLN A 1 86 ? 8.103 -10.553 13.818 1.00 64.25 86 GLN A N 1
ATOM 685 C CA . GLN A 1 86 ? 7.342 -11.118 14.936 1.00 64.25 86 GLN A CA 1
ATOM 686 C C . GLN A 1 86 ? 5.851 -11.208 14.623 1.00 64.25 86 GLN A C 1
ATOM 688 O O . GLN A 1 86 ? 5.200 -12.158 15.050 1.00 64.25 86 GLN A O 1
ATOM 693 N N . PHE A 1 87 ? 5.305 -10.233 13.895 1.00 66.06 87 PHE A N 1
ATOM 694 C CA . PHE A 1 87 ? 3.932 -10.281 13.416 1.00 66.06 87 PHE A CA 1
ATOM 695 C C . PHE A 1 87 ? 3.772 -11.401 12.387 1.00 66.06 87 PHE A C 1
ATOM 697 O O . PHE A 1 87 ? 2.993 -12.312 12.625 1.00 66.06 87 PHE A O 1
ATOM 704 N N . GLU A 1 88 ? 4.572 -11.425 11.322 1.00 63.16 88 GLU A N 1
ATOM 705 C CA . GLU A 1 88 ? 4.571 -12.494 10.312 1.00 63.16 88 GLU A CA 1
ATOM 706 C C . GLU A 1 88 ? 4.809 -13.887 10.911 1.00 63.16 88 GLU A C 1
ATOM 708 O O . GLU A 1 88 ? 4.146 -14.849 10.525 1.00 63.16 88 GLU A O 1
ATOM 713 N N . GLY A 1 89 ? 5.716 -14.006 11.882 1.00 64.12 89 GLY A N 1
ATOM 714 C CA . GLY A 1 89 ? 5.961 -15.242 12.619 1.00 64.12 89 GLY A CA 1
ATOM 715 C C . GLY A 1 89 ? 4.761 -15.650 13.473 1.00 64.12 89 GLY A C 1
ATOM 716 O O . GLY A 1 89 ? 4.331 -16.797 13.411 1.00 64.12 89 GLY A O 1
ATOM 717 N N . ALA A 1 90 ? 4.165 -14.717 14.221 1.00 65.12 90 ALA A N 1
ATOM 718 C CA . ALA A 1 90 ? 2.954 -14.980 15.003 1.00 65.12 90 ALA A CA 1
ATOM 719 C C . ALA A 1 90 ? 1.762 -15.354 14.112 1.00 65.12 90 ALA A C 1
ATOM 721 O O . ALA A 1 90 ? 1.003 -16.249 14.461 1.00 65.12 90 ALA A O 1
ATOM 722 N N . LEU A 1 91 ? 1.633 -14.719 12.946 1.00 65.00 91 LEU A N 1
ATOM 723 C CA . LEU A 1 91 ? 0.628 -15.048 11.942 1.00 65.00 91 LEU A CA 1
ATOM 724 C C . LEU A 1 91 ? 0.859 -16.418 11.312 1.00 65.00 91 LEU A C 1
ATOM 726 O O . LEU A 1 91 ? -0.088 -17.167 11.113 1.00 65.00 91 LEU A O 1
ATOM 730 N N . SER A 1 92 ? 2.109 -16.754 10.995 1.00 60.97 92 SER A N 1
ATOM 731 C CA . SER A 1 92 ? 2.463 -18.059 10.424 1.00 60.97 92 SER A CA 1
ATOM 732 C C . SER A 1 92 ? 2.259 -19.197 11.428 1.00 60.97 92 SER A C 1
ATOM 734 O O . SER A 1 92 ? 2.004 -20.324 11.023 1.00 60.97 92 SER A O 1
ATOM 736 N N . ASN A 1 93 ? 2.340 -18.890 12.725 1.00 60.00 93 ASN A N 1
ATOM 737 C CA . ASN A 1 93 ? 2.128 -19.831 13.823 1.00 60.00 93 ASN A CA 1
ATOM 738 C C . ASN A 1 93 ? 0.705 -19.779 14.406 1.00 60.00 93 ASN A C 1
ATOM 740 O O . ASN A 1 93 ? 0.417 -20.505 15.361 1.00 60.00 93 ASN A O 1
ATOM 744 N N . ALA A 1 94 ? -0.171 -18.915 13.882 1.00 61.97 94 ALA A N 1
ATOM 745 C CA . ALA A 1 94 ? -1.541 -18.799 14.356 1.00 61.97 94 ALA A CA 1
ATOM 746 C C . ALA A 1 94 ? -2.296 -20.100 14.066 1.00 61.97 94 ALA A C 1
ATOM 748 O O . ALA A 1 94 ? -2.286 -20.604 12.943 1.00 61.97 94 ALA A O 1
ATOM 749 N N . ARG A 1 95 ? -2.958 -20.640 15.091 1.00 57.53 95 ARG A N 1
ATOM 750 C CA . ARG A 1 95 ? -3.878 -21.769 14.940 1.00 57.53 95 ARG A CA 1
ATOM 751 C C . ARG A 1 95 ? -5.298 -21.227 14.905 1.00 57.53 95 ARG A C 1
ATOM 753 O O . ARG A 1 95 ? -5.724 -20.551 15.843 1.00 57.53 95 ARG A O 1
ATOM 760 N N . PHE A 1 96 ? -5.988 -21.515 13.810 1.00 60.91 96 PHE A N 1
ATOM 761 C CA . PHE A 1 96 ? -7.397 -21.208 13.624 1.00 60.91 96 PHE A CA 1
ATOM 762 C C . PHE A 1 96 ? -8.176 -22.490 13.892 1.00 60.91 96 PHE A C 1
ATOM 764 O O . PHE A 1 96 ? -8.257 -23.358 13.028 1.00 60.91 96 PHE A O 1
ATOM 771 N N . ASP A 1 97 ? -8.684 -22.637 15.113 1.00 56.62 97 ASP A N 1
ATOM 772 C CA . ASP A 1 97 ? -9.613 -23.713 15.453 1.00 56.62 97 ASP A CA 1
ATOM 773 C C . ASP A 1 97 ? -11.034 -23.176 15.265 1.00 56.62 97 ASP A C 1
ATOM 775 O O . ASP A 1 97 ? -11.712 -22.730 16.195 1.00 56.62 97 ASP A O 1
ATOM 779 N N . THR A 1 98 ? -11.395 -23.044 13.989 1.00 54.66 98 THR A N 1
ATOM 780 C CA . THR A 1 98 ? -12.643 -22.429 13.528 1.00 54.66 98 THR A CA 1
ATOM 781 C C . THR A 1 98 ? -13.614 -23.455 12.961 1.00 54.66 98 THR A C 1
ATOM 783 O O . THR A 1 98 ? -14.682 -23.063 12.520 1.00 54.66 98 THR A O 1
ATOM 786 N N . GLY A 1 99 ? -13.253 -24.742 12.892 1.00 52.91 99 GLY A N 1
ATOM 787 C CA . GLY A 1 99 ? -14.045 -25.764 12.193 1.00 52.91 99 GLY A CA 1
ATOM 788 C C . GLY A 1 99 ? -14.157 -25.573 10.669 1.00 52.91 99 GLY A C 1
ATOM 789 O O . GLY A 1 99 ? -14.757 -26.414 10.007 1.00 52.91 99 GLY A O 1
ATOM 790 N N . LEU A 1 100 ? -13.561 -24.513 10.106 1.00 53.12 100 LEU A N 1
ATOM 791 C CA . LEU A 1 100 ? -13.602 -24.162 8.684 1.00 53.12 100 LEU A CA 1
ATOM 792 C C . LEU A 1 100 ? -12.227 -24.347 8.023 1.00 53.12 100 LEU A C 1
ATOM 794 O O . LEU A 1 100 ? -11.202 -24.081 8.661 1.00 53.12 100 LEU A O 1
ATOM 798 N N . PRO A 1 101 ? -12.166 -24.746 6.740 1.00 51.88 101 PRO A N 1
ATOM 799 C CA . PRO A 1 101 ? -10.918 -24.766 5.993 1.00 51.88 101 PRO A CA 1
ATOM 800 C C . PRO A 1 101 ? -10.406 -23.336 5.783 1.00 51.88 101 PRO A C 1
ATOM 802 O O . PRO A 1 101 ? -11.094 -22.481 5.236 1.00 51.88 101 PRO A O 1
ATOM 805 N N . VAL A 1 102 ? -9.173 -23.082 6.212 1.00 58.69 102 VAL A N 1
ATOM 806 C CA . VAL A 1 102 ? -8.489 -21.794 6.071 1.00 58.69 102 VAL A CA 1
ATOM 807 C C . VAL A 1 102 ? -7.480 -21.930 4.926 1.00 58.69 102 VAL A C 1
ATOM 809 O O . VAL A 1 102 ? -6.488 -22.642 5.066 1.00 58.69 102 VAL A O 1
ATOM 812 N N . ASP A 1 103 ? -7.731 -21.303 3.773 1.00 57.97 103 ASP A N 1
ATOM 813 C CA . ASP A 1 103 ? -6.917 -21.487 2.553 1.00 57.97 103 ASP A CA 1
ATOM 814 C C . ASP A 1 103 ? -5.813 -20.423 2.382 1.00 57.97 103 ASP A C 1
ATOM 816 O O . ASP A 1 103 ? -4.982 -20.491 1.473 1.00 57.97 103 ASP A O 1
ATOM 820 N N . GLY A 1 104 ? -5.780 -19.430 3.276 1.00 59.38 104 GLY A N 1
ATOM 821 C CA . GLY A 1 104 ? -4.824 -18.334 3.227 1.00 59.38 104 GLY A CA 1
ATOM 822 C C . GLY A 1 104 ? -5.179 -17.243 2.215 1.00 59.38 104 GLY A C 1
ATOM 823 O O . GLY A 1 104 ? -4.345 -16.364 1.972 1.00 59.38 104 GLY A O 1
ATOM 824 N N . ASN A 1 105 ? -6.378 -17.235 1.645 1.00 67.12 105 ASN A N 1
ATOM 825 C CA . ASN A 1 105 ? -6.895 -16.081 0.927 1.00 67.12 105 ASN A CA 1
ATOM 826 C C . ASN A 1 105 ? -7.464 -15.039 1.898 1.00 67.12 105 ASN A C 1
ATOM 828 O O . ASN A 1 105 ? -7.571 -15.256 3.099 1.00 67.12 105 ASN A O 1
ATOM 832 N N . VAL A 1 106 ? -7.714 -13.840 1.376 1.00 74.12 106 VAL A N 1
ATOM 833 C CA . VAL A 1 106 ? -8.336 -12.752 2.134 1.00 74.12 106 VAL A CA 1
ATOM 834 C C . VAL A 1 106 ? -9.790 -12.648 1.697 1.00 74.12 106 VAL A C 1
ATOM 836 O O . VAL A 1 106 ? -10.052 -12.397 0.513 1.00 74.12 106 VAL A O 1
ATOM 839 N N . ASP A 1 107 ? -10.722 -12.766 2.641 1.00 77.19 107 ASP A N 1
ATOM 840 C CA . ASP A 1 107 ? -12.134 -12.482 2.397 1.00 77.19 107 ASP A CA 1
ATOM 841 C C . ASP A 1 107 ? -12.326 -10.966 2.282 1.00 77.19 107 ASP A C 1
ATOM 843 O O . ASP A 1 107 ? -12.496 -10.231 3.256 1.00 77.19 107 ASP A O 1
ATOM 847 N N . THR A 1 108 ? -12.259 -10.488 1.043 1.00 75.25 108 THR A N 1
ATOM 848 C CA . THR A 1 108 ? -12.325 -9.060 0.715 1.00 75.25 108 THR A CA 1
ATOM 849 C C . THR A 1 108 ? -13.678 -8.461 1.110 1.00 75.25 108 THR A C 1
ATOM 851 O O . THR A 1 108 ? -13.728 -7.321 1.568 1.00 75.25 108 THR A O 1
ATOM 854 N N . SER A 1 109 ? -14.756 -9.243 0.990 1.00 75.50 109 SER A N 1
ATOM 855 C CA . SER A 1 109 ? -16.121 -8.788 1.260 1.00 75.50 109 SER A CA 1
ATOM 856 C C . SER A 1 109 ? -16.336 -8.459 2.737 1.00 75.50 109 SER A C 1
ATOM 858 O O . SER A 1 109 ? -17.026 -7.493 3.058 1.00 75.50 109 SER A O 1
ATOM 860 N N . LYS A 1 110 ? -15.698 -9.227 3.629 1.00 78.81 110 LYS A N 1
ATOM 861 C CA . LYS A 1 110 ? -15.717 -9.003 5.079 1.00 78.81 110 LYS A CA 1
ATOM 862 C C . LYS A 1 110 ? -14.645 -8.021 5.521 1.00 78.81 110 LYS A C 1
ATOM 864 O O . LYS A 1 110 ? -14.902 -7.191 6.385 1.00 78.81 110 LYS A O 1
ATOM 869 N N . LEU A 1 111 ? -13.455 -8.083 4.919 1.00 81.31 111 LEU A N 1
ATOM 870 C CA . LEU A 1 111 ? -12.343 -7.198 5.260 1.00 81.31 111 LEU A CA 1
ATOM 871 C C . LEU A 1 111 ? -12.664 -5.725 4.978 1.00 81.31 111 LEU A C 1
ATOM 873 O O . LEU A 1 111 ? -12.306 -4.866 5.781 1.00 81.31 111 LEU A O 1
ATOM 877 N N . TYR A 1 112 ? -13.284 -5.421 3.839 1.00 82.06 112 TYR A N 1
ATOM 878 C CA . TYR A 1 112 ? -13.652 -4.057 3.464 1.00 82.06 112 TYR A CA 1
ATOM 879 C C . TYR A 1 112 ? -14.930 -4.087 2.613 1.00 82.06 112 TYR A C 1
ATOM 881 O O . TYR A 1 112 ? -14.848 -4.187 1.384 1.00 82.06 112 TYR A O 1
ATOM 889 N N . PRO A 1 113 ? -16.123 -4.014 3.228 1.00 81.38 113 PRO A N 1
ATOM 890 C CA . PRO A 1 113 ? -17.378 -4.048 2.489 1.00 81.38 113 PRO A CA 1
ATOM 891 C C . PRO A 1 113 ? -17.447 -2.968 1.405 1.00 81.38 113 PRO A C 1
ATOM 893 O O . PRO A 1 113 ? -17.028 -1.826 1.599 1.00 81.38 113 PRO A O 1
ATOM 896 N N . GLY A 1 114 ? -17.940 -3.346 0.226 1.00 73.06 114 GLY A N 1
ATOM 897 C CA . GLY A 1 114 ? -17.934 -2.486 -0.962 1.00 73.06 114 GLY A CA 1
ATOM 898 C C . GLY A 1 114 ? -16.590 -2.431 -1.703 1.00 73.06 114 GLY A C 1
ATOM 899 O O . GLY A 1 114 ? -16.454 -1.671 -2.663 1.00 73.06 114 GLY A O 1
ATOM 900 N N . ALA A 1 115 ? -15.583 -3.208 -1.292 1.00 75.69 115 ALA A N 1
ATOM 901 C CA . ALA A 1 115 ? -14.440 -3.503 -2.148 1.00 75.69 115 ALA A CA 1
ATOM 902 C C . ALA A 1 115 ? -14.798 -4.588 -3.173 1.00 75.69 115 ALA A C 1
ATOM 904 O O . ALA A 1 115 ? -15.356 -5.629 -2.838 1.00 75.69 115 ALA A O 1
ATOM 905 N N . THR A 1 116 ? -14.465 -4.320 -4.430 1.00 71.94 116 THR A N 1
ATOM 906 C CA . THR A 1 116 ? -14.775 -5.182 -5.582 1.00 71.94 116 THR A CA 1
ATOM 907 C C . THR A 1 116 ? -13.817 -6.360 -5.725 1.00 71.94 116 THR A C 1
ATOM 909 O O . THR A 1 116 ? -14.215 -7.444 -6.141 1.00 71.94 116 THR A O 1
ATOM 912 N N . ASP A 1 117 ? -12.546 -6.159 -5.381 1.00 69.62 117 ASP A N 1
ATOM 913 C CA . ASP A 1 117 ? -11.524 -7.194 -5.362 1.00 69.62 117 ASP A CA 1
ATOM 914 C C . ASP A 1 117 ? -10.454 -6.900 -4.294 1.00 69.62 117 ASP A C 1
ATOM 916 O O . ASP A 1 117 ? -10.460 -5.874 -3.606 1.00 69.62 117 ASP A O 1
ATOM 920 N N . TYR A 1 118 ? -9.510 -7.828 -4.154 1.00 75.44 118 TYR A N 1
ATOM 921 C CA . TYR A 1 118 ? -8.392 -7.729 -3.218 1.00 75.44 118 TYR A CA 1
ATOM 922 C C . TYR A 1 118 ? -7.545 -6.453 -3.387 1.00 75.44 118 TYR A C 1
ATOM 924 O O . TYR A 1 118 ? -7.050 -5.894 -2.404 1.00 75.44 118 TYR A O 1
ATOM 932 N N . TYR A 1 119 ? -7.346 -5.998 -4.626 1.00 77.19 119 TYR A N 1
ATOM 933 C CA . TYR A 1 119 ? -6.537 -4.817 -4.925 1.00 77.19 119 TYR A CA 1
ATOM 934 C C . TYR A 1 119 ? -7.300 -3.535 -4.616 1.00 77.19 119 TYR A C 1
ATOM 936 O O . TYR A 1 119 ? -6.720 -2.592 -4.084 1.00 77.19 119 TYR A O 1
ATOM 944 N N . ASP A 1 120 ? -8.604 -3.521 -4.865 1.00 72.19 120 ASP A N 1
ATOM 945 C CA . ASP A 1 120 ? -9.481 -2.440 -4.446 1.00 72.19 120 ASP A CA 1
ATOM 946 C C . ASP A 1 120 ? -9.468 -2.291 -2.914 1.00 72.19 120 ASP A C 1
ATOM 948 O O . ASP A 1 120 ? -9.208 -1.196 -2.406 1.00 72.19 120 ASP A O 1
ATOM 952 N N . ALA A 1 121 ? -9.596 -3.394 -2.164 1.00 79.06 121 ALA A N 1
ATOM 953 C CA . ALA A 1 121 ? -9.444 -3.367 -0.707 1.00 79.06 121 ALA A CA 1
ATOM 954 C C . ALA A 1 121 ? -8.065 -2.841 -0.283 1.00 79.06 121 ALA A C 1
ATOM 956 O O . ALA A 1 121 ? -7.991 -1.954 0.564 1.00 79.06 121 ALA A O 1
ATOM 957 N N . LEU A 1 122 ? -6.975 -3.320 -0.898 1.00 82.38 122 LEU A N 1
ATOM 958 C CA . LEU A 1 122 ? -5.618 -2.825 -0.632 1.00 82.38 122 LEU A CA 1
ATOM 959 C C . LEU A 1 122 ? -5.499 -1.309 -0.839 1.00 82.38 122 LEU A C 1
ATOM 961 O O . LEU A 1 122 ? -4.946 -0.627 0.021 1.00 82.38 122 LEU A O 1
ATOM 965 N N . SER A 1 123 ? -6.050 -0.781 -1.935 1.00 76.75 123 SER A N 1
ATOM 966 C CA . SER A 1 123 ? -5.982 0.646 -2.276 1.00 76.75 123 SER A CA 1
ATOM 967 C C . SER A 1 123 ? -6.637 1.555 -1.235 1.00 76.75 123 SER A C 1
ATOM 969 O O . SER A 1 123 ? -6.217 2.696 -1.037 1.00 76.75 123 SER A O 1
ATOM 971 N N . LYS A 1 124 ? -7.640 1.030 -0.525 1.00 83.81 124 LYS A N 1
ATOM 972 C CA . LYS A 1 124 ? -8.429 1.759 0.470 1.00 83.81 124 LYS A CA 1
ATOM 973 C C . LYS A 1 124 ? -7.796 1.749 1.866 1.00 83.81 124 LYS A C 1
ATOM 975 O O . LYS A 1 124 ? -8.194 2.559 2.699 1.00 83.81 124 LYS A O 1
ATOM 980 N N . MET A 1 125 ? -6.766 0.934 2.116 1.00 87.81 125 MET A N 1
ATOM 981 C CA . MET A 1 125 ? -6.149 0.791 3.449 1.00 87.81 125 MET A CA 1
ATOM 982 C C . MET A 1 125 ? -5.354 2.004 3.927 1.00 87.81 125 MET A C 1
ATOM 984 O O . MET A 1 125 ? -5.077 2.119 5.119 1.00 87.81 125 MET A O 1
ATOM 988 N N . GLY A 1 126 ? -5.028 2.937 3.031 1.00 85.44 126 GLY A N 1
ATOM 989 C CA . GLY A 1 126 ? -4.492 4.238 3.428 1.00 85.44 126 GLY A CA 1
ATOM 990 C C . GLY A 1 126 ? -5.504 5.091 4.200 1.00 85.44 126 GLY A C 1
ATOM 991 O O . GLY A 1 126 ? -5.120 5.828 5.106 1.00 85.44 126 GLY A O 1
ATOM 992 N N . LYS A 1 127 ? -6.805 4.952 3.899 1.00 88.50 127 LYS A N 1
ATOM 993 C CA . LYS A 1 127 ? -7.860 5.827 4.435 1.00 88.50 127 LYS A CA 1
ATOM 994 C C . LYS A 1 127 ? -7.962 5.776 5.966 1.00 88.50 127 LYS A C 1
ATOM 996 O O . LYS A 1 127 ? -7.972 6.848 6.564 1.00 88.50 127 LYS A O 1
ATOM 1001 N N . PRO A 1 128 ? -7.963 4.602 6.631 1.00 90.50 128 PRO A N 1
ATOM 1002 C CA . PRO A 1 128 ? -7.872 4.520 8.092 1.00 90.50 128 PRO A CA 1
ATOM 1003 C C . PRO A 1 128 ? -6.692 5.266 8.719 1.00 90.50 128 PRO A C 1
ATOM 1005 O O . PRO A 1 128 ? -6.823 5.896 9.767 1.00 90.50 128 PRO A O 1
ATOM 1008 N N . ILE A 1 129 ? -5.526 5.202 8.075 1.00 90.06 129 ILE A N 1
ATOM 1009 C CA . ILE A 1 129 ? -4.288 5.809 8.577 1.00 90.06 129 ILE A CA 1
ATOM 1010 C C . ILE A 1 129 ? -4.393 7.337 8.490 1.00 90.06 129 ILE A C 1
ATOM 1012 O O . ILE A 1 129 ? -4.047 8.045 9.437 1.00 90.06 129 ILE A O 1
ATOM 1016 N N . GLN A 1 130 ? -4.935 7.854 7.385 1.00 89.06 130 GLN A N 1
ATOM 1017 C CA . GLN A 1 130 ? -5.254 9.275 7.259 1.00 89.06 130 GLN A CA 1
ATOM 1018 C C . GLN A 1 130 ? -6.364 9.707 8.214 1.00 89.06 130 GLN A C 1
ATOM 1020 O O . GLN A 1 130 ? -6.244 10.776 8.802 1.00 89.06 130 GLN A O 1
ATOM 1025 N N . ALA A 1 131 ? -7.407 8.902 8.414 1.00 90.88 131 ALA A N 1
ATOM 1026 C CA . ALA A 1 131 ? -8.485 9.230 9.341 1.00 90.88 131 ALA A CA 1
ATOM 1027 C C . ALA A 1 131 ? -7.961 9.431 10.770 1.00 90.88 131 ALA A C 1
ATOM 1029 O O . ALA A 1 131 ? -8.317 10.417 11.412 1.00 90.88 131 ALA A O 1
ATOM 1030 N N . LEU A 1 132 ? -7.043 8.572 11.231 1.00 92.00 132 LEU A N 1
ATOM 1031 C CA . LEU A 1 132 ? -6.353 8.757 12.510 1.00 92.00 132 LEU A CA 1
ATOM 1032 C C . LEU A 1 132 ? -5.582 10.085 12.558 1.00 92.00 132 LEU A C 1
ATOM 1034 O O . LEU A 1 132 ? -5.704 10.840 13.524 1.00 92.00 132 LEU A O 1
ATOM 1038 N N . SER A 1 133 ? -4.811 10.388 11.509 1.00 90.25 133 SER A N 1
ATOM 1039 C CA . SER A 1 133 ? -4.083 11.656 11.403 1.00 90.25 133 SER A CA 1
ATOM 1040 C C . SER A 1 133 ? -5.027 12.859 11.486 1.00 90.25 133 SER A C 1
ATOM 1042 O O . SER A 1 133 ? -4.814 13.763 12.293 1.00 90.25 133 SER A O 1
ATOM 1044 N N . SER A 1 134 ? -6.105 12.853 10.701 1.00 90.25 134 SER A N 1
ATOM 1045 C CA . SER A 1 134 ? -7.105 13.918 10.666 1.00 90.25 134 SER A CA 1
ATOM 1046 C C . SER A 1 134 ? -7.822 14.080 12.005 1.00 90.25 134 SER A C 1
ATOM 1048 O O . SER A 1 134 ? -7.972 15.209 12.470 1.00 90.25 134 SER A O 1
ATOM 1050 N N . ALA A 1 135 ? -8.206 12.980 12.658 1.00 91.69 135 ALA A N 1
ATOM 1051 C CA . ALA A 1 135 ? -8.837 13.005 13.975 1.00 91.69 135 ALA A CA 1
ATOM 1052 C C . ALA A 1 135 ? -7.902 13.611 15.032 1.00 91.69 135 ALA A C 1
ATOM 1054 O O . ALA A 1 135 ? -8.315 14.482 15.798 1.00 91.69 135 ALA A O 1
ATOM 1055 N N . PHE A 1 136 ? -6.618 13.234 15.027 1.00 91.94 136 PHE A N 1
ATOM 1056 C CA . PHE A 1 136 ? -5.631 13.823 15.932 1.00 91.94 136 PHE A CA 1
ATOM 1057 C C . PHE A 1 136 ? -5.420 15.317 15.664 1.00 91.94 136 PHE A C 1
ATOM 1059 O O . PHE A 1 136 ? -5.407 16.110 16.603 1.00 91.94 136 PHE A O 1
ATOM 1066 N N . MET A 1 137 ? -5.286 15.725 14.400 1.00 91.00 137 MET A N 1
ATOM 1067 C CA . MET A 1 137 ? -5.095 17.136 14.046 1.00 91.00 137 MET A CA 1
ATOM 1068 C C . MET A 1 137 ? -6.313 17.989 14.421 1.00 91.00 137 MET A C 1
ATOM 1070 O O . MET A 1 137 ? -6.140 19.084 14.950 1.00 91.00 137 MET A O 1
ATOM 1074 N N . LYS A 1 138 ? -7.533 17.471 14.236 1.00 91.12 138 LYS A N 1
ATOM 1075 C CA . LYS A 1 138 ? -8.782 18.105 14.688 1.00 91.12 138 LYS A CA 1
ATOM 1076 C C . LYS A 1 138 ? -8.821 18.243 16.213 1.00 91.12 138 LYS A C 1
ATOM 1078 O O . LYS A 1 138 ? -9.097 19.325 16.725 1.00 91.12 138 LYS A O 1
ATOM 1083 N N . ALA A 1 139 ? -8.473 17.184 16.945 1.00 89.81 139 ALA A N 1
ATOM 1084 C CA . ALA A 1 139 ? -8.391 17.224 18.404 1.00 89.81 139 ALA A CA 1
ATOM 1085 C C . ALA A 1 139 ? -7.329 18.223 18.900 1.00 89.81 139 ALA A C 1
ATOM 1087 O O . ALA A 1 139 ? -7.574 18.968 19.846 1.00 89.81 139 ALA A O 1
ATOM 1088 N N . LYS A 1 140 ? -6.172 18.293 18.229 1.00 90.75 140 LYS A N 1
ATOM 1089 C CA . LYS A 1 140 ? -5.091 19.237 18.541 1.00 90.75 140 LYS A CA 1
ATOM 1090 C C . LYS A 1 140 ? -5.447 20.686 18.204 1.00 90.75 140 LYS A C 1
ATOM 1092 O O . LYS A 1 140 ? -5.027 21.585 18.920 1.00 90.75 140 LYS A O 1
ATOM 1097 N N . ALA A 1 141 ? -6.228 20.927 17.153 1.00 91.62 141 ALA A N 1
ATOM 1098 C CA . ALA A 1 141 ? -6.743 22.262 16.854 1.00 91.62 141 ALA A CA 1
ATOM 1099 C C . ALA A 1 141 ? -7.665 22.771 17.978 1.00 91.62 141 ALA A C 1
ATOM 1101 O O . ALA A 1 141 ? -7.564 23.927 18.376 1.00 91.62 141 ALA A O 1
ATOM 1102 N N . ASN A 1 142 ? -8.494 21.886 18.543 1.00 90.62 142 ASN A N 1
ATOM 1103 C CA . ASN A 1 142 ? -9.375 22.206 19.671 1.00 90.62 142 ASN A CA 1
ATOM 1104 C C . ASN A 1 142 ? -8.637 22.275 21.019 1.00 90.62 142 ASN A C 1
ATOM 1106 O O . ASN A 1 142 ? -9.086 22.956 21.937 1.00 90.62 142 ASN A O 1
ATOM 1110 N N . ASN A 1 143 ? -7.510 21.574 21.153 1.00 91.62 143 ASN A N 1
ATOM 1111 C CA . ASN A 1 143 ? -6.645 21.626 22.325 1.00 91.62 143 ASN A CA 1
ATOM 1112 C C . ASN A 1 143 ? -5.164 21.658 21.903 1.00 91.62 143 ASN A C 1
ATOM 1114 O O . ASN A 1 143 ? -4.537 20.599 21.785 1.00 91.62 143 ASN A O 1
ATOM 1118 N N . PRO A 1 144 ? -4.566 22.853 21.734 1.00 91.81 144 PRO A N 1
ATOM 1119 C CA . PRO A 1 144 ? -3.176 22.992 21.292 1.00 91.81 144 PRO A CA 1
ATOM 1120 C C . PRO A 1 144 ? -2.141 22.326 22.211 1.00 91.81 144 PRO A C 1
ATOM 1122 O O . PRO A 1 144 ? -1.047 21.984 21.761 1.00 91.81 144 PRO A O 1
ATOM 1125 N N . SER A 1 145 ? -2.484 22.109 23.487 1.00 91.62 145 SER A N 1
ATOM 1126 C CA . SER A 1 145 ? -1.623 21.428 24.463 1.00 91.62 145 SER A CA 1
ATOM 1127 C C . SER A 1 145 ? -1.637 19.899 24.335 1.00 91.62 145 SER A C 1
ATOM 1129 O O . SER A 1 145 ? -0.812 19.223 24.956 1.00 91.62 145 SER A O 1
ATOM 1131 N N . LEU A 1 146 ? -2.543 19.340 23.519 1.00 89.75 146 LEU A N 1
ATOM 1132 C CA . LEU A 1 146 ? -2.652 17.905 23.283 1.00 89.75 146 LEU A CA 1
ATOM 1133 C C . LEU A 1 146 ? -1.350 17.365 22.679 1.00 89.75 146 LEU A C 1
ATOM 1135 O O . LEU A 1 146 ? -0.974 17.666 21.541 1.00 89.75 146 LEU A O 1
ATOM 1139 N N . LYS A 1 147 ? -0.665 16.524 23.454 1.00 89.31 147 LYS A N 1
ATOM 1140 C CA . LYS A 1 147 ? 0.546 15.833 23.015 1.00 89.31 147 LYS A CA 1
ATOM 1141 C C . LYS A 1 147 ? 0.185 14.560 22.260 1.00 89.31 147 LYS A C 1
ATOM 1143 O O . LYS A 1 147 ? -0.768 13.861 22.603 1.00 89.31 147 LYS A O 1
ATOM 1148 N N . LEU A 1 148 ? 0.987 14.244 21.247 1.00 86.44 148 LEU A N 1
ATOM 1149 C CA . LEU A 1 148 ? 0.889 12.970 20.549 1.00 86.44 148 LEU A CA 1
ATOM 1150 C C . LEU A 1 148 ? 1.333 11.864 21.515 1.00 86.44 148 LEU A C 1
ATOM 1152 O O . LEU A 1 148 ? 2.489 11.819 21.924 1.00 86.44 148 LEU A O 1
ATOM 1156 N N . SER A 1 149 ? 0.395 11.023 21.946 1.00 87.44 149 SER A N 1
ATOM 1157 C CA . SER A 1 149 ? 0.705 9.918 22.853 1.00 87.44 149 SER A CA 1
ATOM 1158 C C . SER A 1 149 ? 1.235 8.711 22.082 1.00 87.44 149 SER A C 1
ATOM 1160 O O . SER A 1 149 ? 0.857 8.486 20.931 1.00 87.44 149 SER A O 1
ATOM 1162 N N . ASN A 1 150 ? 2.005 7.851 22.753 1.00 84.00 150 ASN A N 1
ATOM 1163 C CA . ASN A 1 150 ? 2.476 6.582 22.186 1.00 84.00 150 ASN A CA 1
ATOM 1164 C C . ASN A 1 150 ? 1.339 5.678 21.670 1.00 84.00 150 ASN A C 1
ATOM 1166 O O . ASN A 1 150 ? 1.570 4.858 20.783 1.00 84.00 150 ASN A O 1
ATOM 1170 N N . LYS A 1 151 ? 0.120 5.814 22.214 1.00 81.12 151 LYS A N 1
ATOM 1171 C CA . LYS A 1 151 ? -1.062 5.056 21.769 1.00 81.12 151 LYS A CA 1
ATOM 1172 C C . LYS A 1 151 ? -1.550 5.485 20.381 1.00 81.12 151 LYS A C 1
ATOM 1174 O O . LYS A 1 151 ? -2.158 4.679 19.695 1.00 81.12 151 LYS A O 1
ATOM 1179 N N . ILE A 1 152 ? -1.239 6.712 19.958 1.00 84.75 152 ILE A N 1
ATOM 1180 C CA . ILE A 1 152 ? -1.592 7.270 18.643 1.00 84.75 152 ILE A CA 1
ATOM 1181 C C . ILE A 1 152 ? -0.381 7.221 17.708 1.00 84.75 152 ILE A C 1
ATOM 1183 O O . ILE A 1 152 ? -0.487 6.757 16.575 1.00 84.75 152 ILE A O 1
ATOM 1187 N N . GLU A 1 153 ? 0.784 7.662 18.191 1.00 85.88 153 GLU A N 1
ATOM 1188 C CA . GLU A 1 153 ? 2.013 7.755 17.401 1.00 85.88 153 GLU A CA 1
ATOM 1189 C C . GLU A 1 153 ? 2.434 6.406 16.833 1.00 85.88 153 GLU A C 1
ATOM 1191 O O . GLU A 1 153 ? 2.757 6.302 15.650 1.00 85.88 153 GLU A O 1
ATOM 1196 N N . LYS A 1 154 ? 2.420 5.357 17.663 1.00 83.56 154 LYS A N 1
ATOM 1197 C CA . LYS A 1 154 ? 2.938 4.064 17.236 1.00 83.56 154 LYS A CA 1
ATOM 1198 C C . LYS A 1 154 ? 2.047 3.395 16.178 1.00 83.56 154 LYS A C 1
ATOM 1200 O O . LYS A 1 154 ? 2.608 3.001 15.157 1.00 83.56 154 LYS A O 1
ATOM 1205 N N . PRO A 1 155 ? 0.706 3.283 16.331 1.00 83.25 155 PRO A N 1
ATOM 1206 C CA . PRO A 1 155 ? -0.146 2.758 15.260 1.00 83.25 155 PRO A CA 1
ATOM 1207 C C . PRO A 1 155 ? -0.072 3.590 13.979 1.00 83.25 155 PRO A C 1
ATOM 1209 O O . PRO A 1 155 ? 0.011 3.024 12.892 1.00 83.25 155 PRO A O 1
ATOM 1212 N N . TRP A 1 156 ? -0.023 4.920 14.102 1.00 86.19 156 TRP A N 1
ATOM 1213 C CA . TRP A 1 156 ? 0.095 5.806 12.947 1.00 86.19 156 TRP A CA 1
ATOM 1214 C C . TRP A 1 156 ? 1.420 5.593 12.198 1.00 86.19 156 TRP A C 1
ATOM 1216 O O . TRP A 1 156 ? 1.418 5.364 10.987 1.00 86.19 156 TRP A O 1
ATOM 1226 N N . SER A 1 157 ? 2.553 5.607 12.905 1.00 82.94 157 SER A N 1
ATOM 1227 C CA . SER A 1 157 ? 3.879 5.349 12.327 1.00 82.94 157 SER A CA 1
ATOM 1228 C C . SER A 1 157 ? 3.958 3.959 11.691 1.00 82.94 157 SER A C 1
ATOM 1230 O O . SER A 1 157 ? 4.407 3.819 10.552 1.00 82.94 157 SER A O 1
ATOM 1232 N N . LEU A 1 158 ? 3.423 2.943 12.376 1.00 79.81 158 LEU A N 1
ATOM 1233 C CA . LEU A 1 158 ? 3.342 1.582 11.858 1.00 79.81 158 LEU A CA 1
ATOM 1234 C C . LEU A 1 158 ? 2.561 1.525 10.541 1.00 79.81 158 LEU A C 1
ATOM 1236 O O . LEU A 1 158 ? 3.066 0.971 9.572 1.00 79.81 158 LEU A O 1
ATOM 1240 N N . GLY A 1 159 ? 1.372 2.131 10.481 1.00 83.56 159 GLY A N 1
ATOM 1241 C CA . GLY A 1 159 ? 0.546 2.158 9.272 1.00 83.56 159 GLY A CA 1
ATOM 1242 C C . GLY A 1 159 ? 1.258 2.794 8.083 1.00 83.56 159 GLY A C 1
ATOM 1243 O O . GLY A 1 159 ? 1.291 2.216 6.995 1.00 83.56 159 GLY A O 1
ATOM 1244 N N . LYS A 1 160 ? 1.908 3.943 8.298 1.00 83.31 160 LYS A N 1
ATOM 1245 C CA . LYS A 1 160 ? 2.701 4.615 7.258 1.00 83.31 160 LYS A CA 1
ATOM 1246 C C . LYS A 1 160 ? 3.839 3.738 6.748 1.00 83.31 160 LYS A C 1
ATOM 1248 O O . LYS A 1 160 ? 4.033 3.631 5.537 1.00 83.31 160 LYS A O 1
ATOM 1253 N N . ASN A 1 161 ? 4.587 3.125 7.664 1.00 80.00 161 ASN A N 1
ATOM 1254 C CA . ASN A 1 161 ? 5.738 2.304 7.308 1.00 80.00 161 ASN A CA 1
ATOM 1255 C C . ASN A 1 161 ? 5.289 1.029 6.587 1.00 80.00 161 ASN A C 1
ATOM 1257 O O . ASN A 1 161 ? 5.874 0.688 5.564 1.00 80.00 161 ASN A O 1
ATOM 1261 N N . CYS A 1 162 ? 4.193 0.398 7.027 1.00 80.00 162 CYS A N 1
ATOM 1262 C CA . CYS A 1 162 ? 3.564 -0.723 6.330 1.00 80.00 162 CYS A CA 1
ATOM 1263 C C . CYS A 1 162 ? 3.162 -0.355 4.900 1.00 80.00 162 CYS A C 1
ATOM 1265 O O . CYS A 1 162 ? 3.495 -1.085 3.969 1.00 80.00 162 CYS A O 1
ATOM 1267 N N . ALA A 1 163 ? 2.459 0.766 4.709 1.00 81.25 163 ALA A N 1
ATOM 1268 C CA . ALA A 1 163 ? 2.009 1.191 3.387 1.00 81.25 163 ALA A CA 1
ATOM 1269 C C . ALA A 1 163 ? 3.202 1.436 2.452 1.00 81.25 163 ALA A C 1
ATOM 1271 O O . ALA A 1 163 ? 3.240 0.906 1.340 1.00 81.25 163 ALA A O 1
ATOM 1272 N N . ALA A 1 164 ? 4.207 2.177 2.930 1.00 78.88 164 ALA A N 1
ATOM 1273 C CA . ALA A 1 164 ? 5.422 2.466 2.175 1.00 78.88 164 ALA A CA 1
ATOM 1274 C C . ALA A 1 164 ? 6.214 1.194 1.838 1.00 78.88 164 ALA A C 1
ATOM 1276 O O . ALA A 1 164 ? 6.664 1.028 0.706 1.00 78.88 164 ALA A O 1
ATOM 1277 N N . TYR A 1 165 ? 6.345 0.271 2.791 1.00 78.31 165 TYR A N 1
ATOM 1278 C CA . TYR A 1 165 ? 7.037 -0.999 2.597 1.00 78.31 165 TYR A CA 1
ATOM 1279 C C . TYR A 1 165 ? 6.308 -1.912 1.601 1.00 78.31 165 TYR A C 1
ATOM 1281 O O . TYR A 1 165 ? 6.930 -2.462 0.693 1.00 78.31 165 TYR A O 1
ATOM 1289 N N . VAL A 1 166 ? 4.980 -2.035 1.706 1.00 80.50 166 VAL A N 1
ATOM 1290 C CA . VAL A 1 166 ? 4.169 -2.808 0.752 1.00 80.50 166 VAL A CA 1
ATOM 1291 C C . VAL A 1 166 ? 4.289 -2.230 -0.656 1.00 80.50 166 VAL A C 1
ATOM 1293 O O . VAL A 1 166 ? 4.492 -2.989 -1.603 1.00 80.50 166 VAL A O 1
ATOM 1296 N N . PHE A 1 167 ? 4.218 -0.905 -0.802 1.00 81.44 167 PHE A N 1
ATOM 1297 C CA . PHE A 1 167 ? 4.424 -0.254 -2.093 1.00 81.44 167 PHE A CA 1
ATOM 1298 C C . PHE A 1 167 ? 5.820 -0.516 -2.653 1.00 81.44 167 PHE A C 1
ATOM 1300 O O . PHE A 1 167 ? 5.934 -0.909 -3.811 1.00 81.44 167 PHE A O 1
ATOM 1307 N N . ALA A 1 168 ? 6.862 -0.376 -1.831 1.00 77.81 168 ALA A N 1
ATOM 1308 C CA . ALA A 1 168 ? 8.232 -0.671 -2.225 1.00 77.81 168 ALA A CA 1
ATOM 1309 C C . ALA A 1 168 ? 8.342 -2.106 -2.767 1.00 77.81 168 ALA A C 1
ATOM 1311 O O . ALA A 1 168 ? 8.768 -2.315 -3.900 1.00 77.81 168 ALA A O 1
ATOM 1312 N N . LEU A 1 169 ? 7.872 -3.106 -2.022 1.00 78.50 169 LEU A N 1
ATOM 1313 C CA . LEU A 1 169 ? 7.919 -4.498 -2.473 1.00 78.50 169 LEU A CA 1
ATOM 1314 C C . LEU A 1 169 ? 7.157 -4.737 -3.783 1.00 78.50 169 LEU A C 1
ATOM 1316 O O . LEU A 1 169 ? 7.626 -5.490 -4.632 1.00 78.50 169 LEU A O 1
ATOM 1320 N N . ARG A 1 170 ? 6.005 -4.085 -3.979 1.00 78.94 170 ARG A N 1
ATOM 1321 C CA . ARG A 1 170 ? 5.265 -4.180 -5.247 1.00 78.94 170 ARG A CA 1
ATOM 1322 C C . ARG A 1 170 ? 5.963 -3.484 -6.398 1.00 78.94 170 ARG A C 1
ATOM 1324 O O . ARG A 1 170 ? 5.964 -4.022 -7.502 1.00 78.94 170 ARG A O 1
ATOM 1331 N N . ARG A 1 171 ? 6.629 -2.363 -6.131 1.00 78.44 171 ARG A N 1
ATOM 1332 C CA . ARG A 1 171 ? 7.522 -1.723 -7.093 1.00 78.44 171 ARG A CA 1
ATOM 1333 C C . ARG A 1 171 ? 8.662 -2.662 -7.486 1.00 78.44 171 ARG A C 1
ATOM 1335 O O . ARG A 1 171 ? 8.847 -2.854 -8.677 1.00 78.44 171 ARG A O 1
ATOM 1342 N N . LYS A 1 172 ? 9.349 -3.298 -6.530 1.00 81.38 172 LYS A N 1
ATOM 1343 C CA . LYS A 1 172 ? 10.399 -4.297 -6.810 1.00 81.38 172 LYS A CA 1
ATOM 1344 C C . LYS A 1 172 ? 9.888 -5.405 -7.731 1.00 81.38 172 LYS A C 1
ATOM 1346 O O . LYS A 1 172 ? 10.517 -5.687 -8.744 1.00 81.38 172 LYS A O 1
ATOM 1351 N N . ASP A 1 173 ? 8.751 -6.015 -7.385 1.00 80.06 173 ASP A N 1
ATOM 1352 C CA . ASP A 1 173 ? 8.144 -7.076 -8.199 1.00 80.06 173 ASP A CA 1
ATOM 1353 C C . ASP A 1 173 ? 7.861 -6.573 -9.625 1.00 80.06 173 ASP A C 1
ATOM 1355 O O . ASP A 1 173 ? 8.182 -7.244 -10.601 1.00 80.06 173 ASP A O 1
ATOM 1359 N N . MET A 1 174 ? 7.269 -5.381 -9.751 1.00 79.75 174 MET A N 1
ATOM 1360 C CA . MET A 1 174 ? 6.916 -4.770 -11.033 1.00 79.75 174 MET A CA 1
ATOM 1361 C C . MET A 1 174 ? 8.145 -4.391 -11.866 1.00 79.75 174 MET A C 1
ATOM 1363 O O . MET A 1 174 ? 8.124 -4.579 -13.079 1.00 79.75 174 MET A O 1
ATOM 1367 N N . ASP A 1 175 ? 9.206 -3.889 -11.238 1.00 84.50 175 ASP A N 1
ATOM 1368 C CA . ASP A 1 175 ? 10.414 -3.424 -11.919 1.00 84.50 175 ASP A CA 1
ATOM 1369 C C . ASP A 1 175 ? 11.177 -4.576 -12.595 1.00 84.50 175 ASP A C 1
ATOM 1371 O O . ASP A 1 175 ? 11.826 -4.356 -13.612 1.00 84.50 175 ASP A O 1
ATOM 1375 N N . VAL A 1 176 ? 11.024 -5.826 -12.140 1.00 82.44 176 VAL A N 1
ATOM 1376 C CA . VAL A 1 176 ? 11.533 -7.007 -12.867 1.00 82.44 176 VAL A CA 1
ATOM 1377 C C . VAL A 1 176 ? 10.844 -7.160 -14.232 1.00 82.44 176 VAL A C 1
ATOM 1379 O O . VAL A 1 176 ? 11.504 -7.371 -15.256 1.00 82.44 176 VAL A O 1
ATOM 1382 N N . TYR A 1 177 ? 9.518 -7.015 -14.270 1.00 81.56 177 TYR A N 1
ATOM 1383 C CA . TYR A 1 177 ? 8.741 -7.080 -15.512 1.00 81.56 177 TYR A CA 1
ATOM 1384 C C . TYR A 1 177 ? 8.975 -5.854 -16.386 1.00 81.56 177 TYR A C 1
ATOM 1386 O O . TYR A 1 177 ? 9.147 -5.983 -17.595 1.00 81.56 177 TYR A O 1
ATOM 1394 N N . ARG A 1 178 ? 9.040 -4.672 -15.769 1.00 83.31 178 ARG A N 1
ATOM 1395 C CA . ARG A 1 178 ? 9.350 -3.423 -16.458 1.00 83.31 178 ARG A CA 1
ATOM 1396 C C . ARG A 1 178 ? 10.724 -3.485 -17.105 1.00 83.31 178 A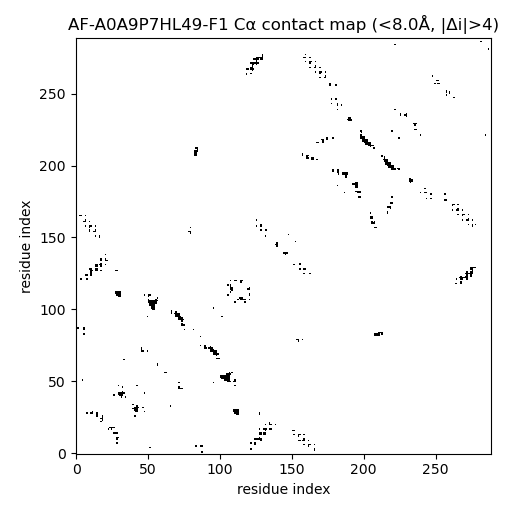RG A C 1
ATOM 1398 O O . ARG A 1 178 ? 10.852 -3.124 -18.265 1.00 83.31 178 ARG A O 1
ATOM 1405 N N . ALA A 1 179 ? 11.732 -4.001 -16.404 1.00 86.19 179 ALA A N 1
ATOM 1406 C CA . ALA A 1 179 ? 13.056 -4.169 -16.978 1.00 86.19 179 ALA A CA 1
ATOM 1407 C C . ALA A 1 179 ? 13.017 -5.103 -18.181 1.00 86.19 179 ALA A C 1
ATOM 1409 O O . ALA A 1 179 ? 13.567 -4.764 -19.218 1.00 86.19 179 ALA A O 1
ATOM 1410 N N . THR A 1 180 ? 12.330 -6.240 -18.069 1.00 83.38 180 THR A N 1
ATOM 1411 C CA . THR A 1 180 ? 12.178 -7.183 -19.187 1.00 83.38 180 THR A CA 1
ATOM 1412 C C . THR A 1 180 ? 11.516 -6.508 -20.392 1.00 83.38 180 THR A C 1
ATOM 1414 O O . THR A 1 180 ? 12.074 -6.548 -21.484 1.00 83.38 180 THR A O 1
ATOM 1417 N N . PHE A 1 181 ? 10.416 -5.780 -20.178 1.00 83.69 181 PHE A N 1
ATOM 1418 C CA . PHE A 1 181 ? 9.736 -5.016 -21.225 1.00 83.69 181 PHE A CA 1
ATOM 1419 C C . PHE A 1 181 ? 10.649 -3.969 -21.879 1.00 83.69 181 PHE A C 1
ATOM 1421 O O . PHE A 1 181 ? 10.711 -3.877 -23.103 1.00 83.69 181 PHE A O 1
ATOM 1428 N N . LEU A 1 182 ? 11.401 -3.205 -21.081 1.00 86.94 182 LEU A N 1
ATOM 1429 C CA . LEU A 1 182 ? 12.339 -2.207 -21.595 1.00 86.94 182 LEU A CA 1
ATOM 1430 C C . LEU A 1 182 ? 13.459 -2.859 -22.416 1.00 86.94 182 LEU A C 1
ATOM 1432 O O . LEU A 1 182 ? 13.768 -2.368 -23.497 1.00 86.94 182 LEU A O 1
ATOM 1436 N N . ARG A 1 183 ? 14.027 -3.989 -21.967 1.00 86.88 183 ARG A N 1
ATOM 1437 C CA . ARG A 1 183 ? 15.034 -4.738 -22.743 1.00 86.88 183 ARG A CA 1
ATOM 1438 C C . ARG A 1 183 ? 14.469 -5.231 -24.076 1.00 86.88 183 ARG A C 1
ATOM 1440 O O . ARG A 1 183 ? 15.138 -5.126 -25.095 1.00 86.88 183 ARG A O 1
ATOM 1447 N N . GLU A 1 184 ? 13.237 -5.736 -24.093 1.00 82.94 184 GLU A N 1
ATOM 1448 C CA . GLU A 1 184 ? 12.591 -6.249 -25.309 1.00 82.94 184 GLU A CA 1
ATOM 1449 C C . GLU A 1 184 ? 12.216 -5.157 -26.311 1.00 82.94 184 GLU A C 1
ATOM 1451 O O . GLU A 1 184 ? 12.312 -5.383 -27.519 1.00 82.94 184 GLU A O 1
ATOM 1456 N N . ARG A 1 185 ? 11.771 -3.994 -25.826 1.00 84.88 185 ARG A N 1
ATOM 1457 C CA . ARG A 1 185 ? 11.334 -2.873 -26.669 1.00 84.88 185 ARG A CA 1
ATOM 1458 C C . ARG A 1 185 ? 12.498 -2.037 -27.170 1.00 84.88 185 ARG A C 1
ATOM 1460 O O . ARG A 1 185 ? 12.470 -1.588 -28.309 1.00 84.88 185 ARG A O 1
ATOM 1467 N N . LEU A 1 186 ? 13.524 -1.866 -26.341 1.00 83.19 186 LEU A N 1
ATOM 1468 C CA . LEU A 1 186 ? 14.707 -1.091 -26.696 1.00 83.19 186 LEU A CA 1
ATOM 1469 C C . LEU A 1 186 ? 15.774 -1.945 -27.391 1.00 83.19 186 LEU A C 1
ATOM 1471 O O . LEU A 1 186 ? 16.577 -1.378 -28.119 1.00 83.19 186 LEU A O 1
ATOM 1475 N N . ARG A 1 187 ? 15.755 -3.281 -27.216 1.00 74.75 187 ARG A N 1
ATOM 1476 C CA . ARG A 1 187 ? 16.677 -4.302 -27.765 1.00 74.75 187 ARG A CA 1
ATOM 1477 C C . ARG A 1 187 ? 18.129 -3.855 -27.806 1.00 74.75 187 ARG A C 1
ATOM 1479 O O . ARG A 1 187 ? 18.902 -4.162 -26.907 1.00 74.75 187 ARG A O 1
ATOM 1486 N N . THR A 1 188 ? 18.490 -3.150 -28.866 1.00 74.12 188 THR A N 1
ATOM 1487 C CA . THR A 1 188 ? 19.803 -2.587 -29.133 1.00 74.12 188 THR A CA 1
ATOM 1488 C C . THR A 1 188 ? 19.574 -1.197 -29.723 1.00 74.12 188 THR A C 1
ATOM 1490 O O . THR A 1 188 ? 19.441 -1.071 -30.941 1.00 74.12 188 THR A O 1
ATOM 1493 N N . PRO A 1 189 ? 19.438 -0.159 -28.878 1.00 68.69 189 PRO A N 1
ATOM 1494 C CA . PRO A 1 189 ? 19.286 1.204 -29.362 1.00 68.69 189 PRO A CA 1
ATOM 1495 C C . PRO A 1 189 ? 20.471 1.584 -30.251 1.00 68.69 189 PRO A C 1
ATOM 1497 O O . PRO A 1 189 ? 21.578 1.061 -30.079 1.00 68.69 189 PRO A O 1
ATOM 1500 N N . ALA A 1 190 ? 20.248 2.496 -31.198 1.00 63.19 190 ALA A N 1
ATOM 1501 C CA . ALA A 1 190 ? 21.326 3.014 -32.030 1.00 63.19 190 ALA A CA 1
ATOM 1502 C C . ALA A 1 190 ? 22.455 3.564 -31.136 1.00 63.19 190 ALA A C 1
ATOM 1504 O O . ALA A 1 190 ? 22.195 4.372 -30.249 1.00 63.19 190 ALA A O 1
ATOM 1505 N N . GLY A 1 191 ? 23.684 3.086 -31.360 1.00 59.91 191 GLY A N 1
ATOM 1506 C CA . GLY A 1 191 ? 24.875 3.475 -30.595 1.00 59.91 191 GLY A CA 1
ATOM 1507 C C . GLY A 1 191 ? 25.267 2.549 -29.432 1.00 59.91 191 GLY A C 1
ATOM 1508 O O . GLY A 1 191 ? 26.292 2.785 -28.795 1.00 59.91 191 GLY A O 1
ATOM 1509 N N . LEU A 1 192 ? 24.534 1.452 -29.193 1.00 72.62 192 LEU A N 1
ATOM 1510 C CA . LEU A 1 192 ? 24.877 0.465 -28.163 1.00 72.62 192 LEU A CA 1
ATOM 1511 C C . LEU A 1 192 ? 25.227 -0.908 -28.761 1.00 72.62 192 LEU A C 1
ATOM 1513 O O . LEU A 1 192 ? 24.414 -1.517 -29.448 1.00 72.62 192 LEU A O 1
ATOM 1517 N N . HIS A 1 193 ? 26.403 -1.456 -28.443 1.00 63.84 193 HIS A N 1
ATOM 1518 C CA . HIS A 1 193 ? 26.757 -2.847 -28.756 1.00 63.84 193 HIS A CA 1
ATOM 1519 C C . HIS A 1 193 ? 26.535 -3.723 -27.510 1.00 63.84 193 HIS A C 1
ATOM 1521 O O . HIS A 1 193 ? 27.166 -3.491 -26.486 1.00 63.84 193 HIS A O 1
ATOM 1527 N N . GLY A 1 194 ? 25.633 -4.713 -27.571 1.00 69.75 194 GLY A N 1
ATOM 1528 C CA . GLY A 1 194 ? 25.355 -5.639 -26.450 1.00 69.75 194 GLY A CA 1
ATOM 1529 C C . GLY A 1 194 ? 23.954 -5.542 -25.830 1.00 69.75 194 GLY A C 1
ATOM 1530 O O . GLY A 1 194 ? 23.586 -6.387 -25.020 1.00 69.75 194 GLY A O 1
ATOM 1531 N N . GLY A 1 195 ? 23.148 -4.576 -26.275 1.00 80.44 195 GLY A N 1
ATOM 1532 C CA . GLY A 1 195 ? 21.735 -4.454 -25.918 1.00 80.44 195 GLY A CA 1
ATOM 1533 C C . GLY A 1 195 ? 21.454 -3.634 -24.657 1.00 80.44 195 GLY A C 1
ATOM 1534 O O . GLY A 1 195 ? 22.318 -3.433 -23.809 1.00 80.44 195 GLY A O 1
ATOM 1535 N N . PHE A 1 196 ? 20.236 -3.104 -24.563 1.00 86.81 196 PHE A N 1
ATOM 1536 C CA . PHE A 1 196 ? 19.838 -2.208 -23.479 1.00 86.81 196 PHE A CA 1
ATOM 1537 C C . PHE A 1 196 ? 19.631 -2.981 -22.174 1.00 86.81 196 PHE A C 1
ATOM 1539 O O . PHE A 1 196 ? 18.910 -3.976 -22.160 1.00 86.81 196 PHE A O 1
ATOM 1546 N N . THR A 1 197 ? 20.199 -2.494 -21.068 1.00 88.94 197 THR A N 1
ATOM 1547 C CA . THR A 1 197 ? 19.922 -3.008 -19.718 1.00 88.94 197 THR A CA 1
ATOM 1548 C C . THR A 1 197 ? 19.655 -1.846 -18.758 1.00 88.94 197 THR A C 1
ATOM 1550 O O . THR A 1 197 ? 20.558 -1.033 -18.554 1.00 88.94 197 THR A O 1
ATOM 1553 N N . PRO A 1 198 ? 18.456 -1.752 -18.148 1.00 89.06 198 PRO A N 1
ATOM 1554 C CA . PRO A 1 198 ? 18.170 -0.719 -17.158 1.00 89.06 198 PRO A CA 1
ATOM 1555 C C . PRO A 1 198 ? 18.981 -0.955 -15.881 1.00 89.06 198 PRO A C 1
ATOM 1557 O O . PRO A 1 198 ? 19.180 -2.103 -15.469 1.00 89.06 198 PRO A O 1
ATOM 1560 N N . ILE A 1 199 ? 19.424 0.131 -15.252 1.00 89.38 199 ILE A N 1
ATOM 1561 C CA . ILE A 1 199 ? 20.237 0.082 -14.039 1.00 89.38 199 ILE A CA 1
ATOM 1562 C C . ILE A 1 199 ? 19.329 -0.067 -12.826 1.00 89.38 199 ILE A C 1
ATOM 1564 O O . ILE A 1 199 ? 18.319 0.624 -12.690 1.00 89.38 199 ILE A O 1
ATOM 1568 N N . PHE A 1 200 ? 19.697 -0.998 -11.948 1.00 88.25 200 PHE A N 1
ATOM 1569 C CA . PHE A 1 200 ? 19.025 -1.209 -10.676 1.00 88.25 200 PHE A CA 1
ATOM 1570 C C . PHE A 1 200 ? 19.864 -0.633 -9.544 1.00 88.25 200 PHE A C 1
ATOM 1572 O O . PHE A 1 200 ? 21.026 -1.009 -9.384 1.00 88.25 200 PHE A O 1
ATOM 1579 N N . THR A 1 201 ? 19.253 0.208 -8.716 1.00 85.00 201 THR A N 1
ATOM 1580 C CA . THR A 1 201 ? 19.851 0.681 -7.466 1.00 85.00 201 THR A CA 1
ATOM 1581 C C . THR A 1 201 ? 19.019 0.223 -6.274 1.00 85.00 201 THR A C 1
ATOM 1583 O O . THR A 1 201 ? 17.851 -0.165 -6.388 1.00 85.00 201 THR A O 1
ATOM 1586 N N . ASN A 1 202 ? 19.653 0.199 -5.103 1.00 80.75 202 ASN A N 1
ATOM 1587 C CA . ASN A 1 202 ? 18.997 -0.168 -3.856 1.00 80.75 202 ASN A CA 1
ATOM 1588 C C . ASN A 1 202 ? 18.294 1.060 -3.269 1.00 80.75 202 ASN A C 1
ATOM 1590 O O . ASN A 1 202 ? 18.907 1.863 -2.563 1.00 80.75 202 ASN A O 1
ATOM 1594 N N . ILE A 1 203 ? 16.993 1.195 -3.529 1.00 70.25 203 ILE A N 1
ATOM 1595 C CA . ILE A 1 203 ? 16.182 2.265 -2.942 1.00 70.25 203 ILE A CA 1
ATOM 1596 C C . ILE A 1 203 ? 15.810 1.905 -1.504 1.00 70.25 203 ILE A C 1
ATOM 1598 O O . ILE A 1 203 ? 15.380 0.785 -1.216 1.00 70.25 203 ILE A O 1
ATOM 1602 N N . LYS A 1 204 ? 15.981 2.858 -0.581 1.00 68.88 204 LYS A N 1
ATOM 1603 C CA . LYS A 1 204 ? 15.658 2.656 0.837 1.00 68.88 204 LYS A CA 1
ATOM 1604 C C . LYS A 1 204 ? 14.163 2.407 1.021 1.00 68.88 204 LYS A C 1
ATOM 1606 O O . LYS A 1 204 ? 13.333 3.131 0.473 1.00 68.88 204 LYS A O 1
ATOM 1611 N N . THR A 1 205 ? 13.823 1.412 1.829 1.00 67.56 205 THR A N 1
ATOM 1612 C CA . THR A 1 205 ? 12.443 1.156 2.251 1.00 67.56 205 THR A CA 1
ATOM 1613 C C . THR A 1 205 ? 12.137 1.887 3.560 1.00 67.56 205 THR A C 1
ATOM 1615 O O . THR A 1 205 ? 13.030 2.386 4.250 1.00 67.56 205 THR A O 1
ATOM 1618 N N . ALA A 1 206 ? 10.855 1.981 3.921 1.00 67.81 206 ALA A N 1
ATOM 1619 C CA . ALA A 1 206 ? 10.485 2.466 5.244 1.00 67.81 206 ALA A CA 1
ATOM 1620 C C . ALA A 1 206 ? 10.931 1.456 6.311 1.00 67.81 206 ALA A C 1
ATOM 1622 O O . ALA A 1 206 ? 10.617 0.269 6.221 1.00 67.81 206 ALA A O 1
ATOM 1623 N N . LYS A 1 207 ? 11.635 1.940 7.340 1.00 64.25 207 LYS A N 1
ATOM 1624 C CA . LYS A 1 207 ? 12.091 1.104 8.451 1.00 64.25 207 LYS A CA 1
ATOM 1625 C C . LYS A 1 207 ? 10.891 0.629 9.268 1.00 64.25 207 LYS A C 1
ATOM 1627 O O . LYS A 1 207 ? 10.206 1.434 9.902 1.00 64.25 207 LYS A O 1
ATOM 1632 N N . MET A 1 208 ? 10.649 -0.677 9.288 1.00 63.78 208 MET A N 1
ATOM 1633 C CA . MET A 1 208 ? 9.711 -1.264 10.240 1.00 63.78 208 MET A CA 1
ATOM 1634 C C . MET A 1 208 ? 10.365 -1.254 11.625 1.00 63.78 208 MET A C 1
ATOM 1636 O O . MET A 1 208 ? 11.564 -1.488 11.764 1.00 63.78 208 MET A O 1
ATOM 1640 N N . VAL A 1 209 ? 9.601 -0.868 12.646 1.00 53.44 209 VAL A N 1
ATOM 1641 C CA . VAL A 1 209 ? 10.107 -0.641 14.006 1.00 53.44 209 VAL A CA 1
ATOM 1642 C C . VAL A 1 209 ? 10.629 -1.976 14.561 1.00 53.44 209 VAL A C 1
ATOM 1644 O O . VAL A 1 209 ? 9.842 -2.811 14.987 1.00 53.44 209 VAL A O 1
ATOM 1647 N N . GLN A 1 210 ? 11.956 -2.155 14.508 1.00 47.78 210 GLN A N 1
ATOM 1648 C CA . GLN A 1 210 ? 12.742 -3.351 14.867 1.00 47.78 210 GLN A CA 1
ATOM 1649 C C . GLN A 1 210 ? 12.600 -4.549 13.898 1.00 47.78 210 GLN A C 1
ATOM 1651 O O . GLN A 1 210 ? 11.503 -4.882 13.472 1.00 47.78 210 GLN A O 1
ATOM 1656 N N . GLY A 1 211 ? 13.717 -5.219 13.576 1.00 51.22 211 GLY A N 1
ATOM 1657 C CA . GLY A 1 211 ? 13.776 -6.476 12.803 1.00 51.22 211 GLY A CA 1
ATOM 1658 C C . GLY A 1 211 ? 14.421 -6.392 11.408 1.00 51.22 211 GLY A C 1
ATOM 1659 O O . GLY A 1 211 ? 14.639 -5.306 10.877 1.00 51.22 211 GLY A O 1
ATOM 1660 N N . ASP A 1 212 ? 14.687 -7.565 10.818 1.00 52.03 212 ASP A N 1
ATOM 1661 C CA . ASP A 1 212 ? 15.339 -7.777 9.509 1.00 52.03 212 ASP A CA 1
ATOM 1662 C C . ASP A 1 212 ? 14.408 -7.507 8.314 1.00 52.03 212 ASP A C 1
ATOM 1664 O O . ASP A 1 212 ? 14.286 -8.316 7.392 1.00 52.03 212 ASP A O 1
ATOM 1668 N N . THR A 1 213 ? 13.680 -6.392 8.321 1.00 56.69 213 THR A N 1
ATOM 1669 C CA . THR A 1 213 ? 13.033 -5.947 7.081 1.00 56.69 213 THR A CA 1
ATOM 1670 C C . THR A 1 213 ? 14.108 -5.429 6.132 1.00 56.69 213 THR A C 1
ATOM 1672 O O . THR A 1 213 ? 14.926 -4.627 6.585 1.00 56.69 213 THR A O 1
ATOM 1675 N N . PRO A 1 214 ? 14.120 -5.829 4.845 1.00 56.88 214 PRO A N 1
ATOM 1676 C CA . PRO A 1 214 ? 15.091 -5.328 3.882 1.00 56.88 214 PRO A CA 1
ATOM 1677 C C . PRO A 1 214 ? 15.060 -3.799 3.873 1.00 56.88 214 PRO A C 1
ATOM 1679 O O . PRO A 1 214 ? 14.080 -3.208 3.419 1.00 56.88 214 PRO A O 1
ATOM 1682 N N . GLU A 1 215 ? 16.114 -3.166 4.397 1.00 62.78 215 GLU A N 1
ATOM 1683 C CA . GLU A 1 215 ? 16.233 -1.701 4.501 1.00 62.78 215 GLU A CA 1
ATOM 1684 C C . GLU A 1 215 ? 16.340 -1.032 3.123 1.00 62.78 215 GLU A C 1
ATOM 1686 O O . GLU A 1 215 ? 16.198 0.183 2.991 1.00 62.78 215 GLU A O 1
ATOM 1691 N N . SER A 1 216 ? 16.561 -1.832 2.081 1.00 69.75 216 SER A N 1
ATOM 1692 C CA . SER A 1 216 ? 16.485 -1.416 0.693 1.00 69.75 216 SER A CA 1
ATOM 1693 C C . SER A 1 216 ? 15.955 -2.534 -0.199 1.00 69.75 216 SER A C 1
ATOM 1695 O O . SER A 1 216 ? 15.997 -3.718 0.149 1.00 69.75 216 SER A O 1
ATOM 1697 N N . ILE A 1 217 ? 15.424 -2.143 -1.351 1.00 75.19 217 ILE A N 1
ATOM 1698 C CA . ILE A 1 217 ? 15.018 -3.053 -2.417 1.00 75.19 217 ILE A CA 1
ATOM 1699 C C . ILE A 1 217 ? 15.700 -2.646 -3.723 1.00 75.19 217 ILE A C 1
ATOM 1701 O O . ILE A 1 217 ? 15.857 -1.450 -3.969 1.00 75.19 217 ILE A O 1
ATOM 1705 N N . PRO A 1 218 ? 16.054 -3.607 -4.587 1.00 81.06 218 PRO A N 1
ATOM 1706 C CA . PRO A 1 218 ? 16.461 -3.280 -5.941 1.00 81.06 218 PRO A CA 1
ATOM 1707 C C . PRO A 1 218 ? 15.247 -2.751 -6.713 1.00 81.06 218 PRO A C 1
ATOM 1709 O O . PRO A 1 218 ? 14.196 -3.398 -6.744 1.00 81.06 218 PRO A O 1
ATOM 1712 N N . ALA A 1 219 ? 15.396 -1.586 -7.330 1.00 84.75 219 ALA A N 1
ATOM 1713 C CA . ALA A 1 219 ? 14.414 -0.969 -8.215 1.00 84.75 219 ALA A CA 1
ATOM 1714 C C . ALA A 1 219 ? 15.133 -0.344 -9.412 1.00 84.75 219 ALA A C 1
ATOM 1716 O O . ALA A 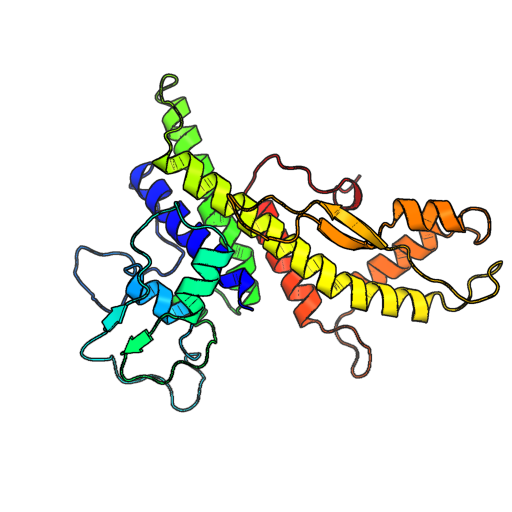1 219 ? 16.326 -0.058 -9.320 1.00 84.75 219 ALA A O 1
ATOM 1717 N N . ILE A 1 220 ? 14.418 -0.139 -10.521 1.00 87.00 220 ILE A N 1
ATOM 1718 C CA . ILE A 1 220 ? 14.997 0.578 -11.664 1.00 87.00 220 ILE A CA 1
ATOM 1719 C C . ILE A 1 220 ? 15.234 2.026 -11.247 1.00 87.00 220 ILE A C 1
ATOM 1721 O O . ILE A 1 220 ? 14.316 2.685 -10.747 1.00 87.00 220 ILE A O 1
ATOM 1725 N N . ASP A 1 221 ? 16.453 2.488 -11.494 1.00 88.75 221 ASP A N 1
ATOM 1726 C CA . ASP A 1 221 ? 16.881 3.867 -11.329 1.00 88.75 221 ASP A CA 1
ATOM 1727 C C . ASP A 1 221 ? 16.907 4.529 -12.703 1.00 88.75 221 ASP A C 1
ATOM 1729 O O . ASP A 1 221 ? 17.814 4.301 -13.508 1.00 88.75 221 ASP A O 1
ATOM 1733 N N . PHE A 1 222 ? 15.849 5.273 -13.021 1.00 87.94 222 PHE A N 1
ATOM 1734 C CA . PHE A 1 222 ? 15.728 5.908 -14.329 1.00 87.94 222 PHE A CA 1
ATOM 1735 C C . PHE A 1 222 ? 16.764 7.010 -14.527 1.00 87.94 222 PHE A C 1
ATOM 1737 O O . PHE A 1 222 ? 17.289 7.119 -15.630 1.00 87.94 222 PHE A O 1
ATOM 1744 N N . ASP A 1 223 ? 17.105 7.760 -13.479 1.00 87.88 223 ASP A N 1
ATOM 1745 C CA . ASP A 1 223 ? 18.073 8.855 -13.561 1.00 87.88 223 ASP A CA 1
ATOM 1746 C C . ASP A 1 223 ? 19.481 8.303 -13.823 1.00 87.88 223 ASP A C 1
ATOM 1748 O O . ASP A 1 223 ? 20.185 8.773 -14.722 1.00 87.88 223 ASP A O 1
ATOM 1752 N N . GLU A 1 224 ? 19.870 7.248 -13.104 1.00 89.06 224 GLU A N 1
ATOM 1753 C CA . GLU A 1 224 ? 21.151 6.567 -13.317 1.00 89.06 224 GLU A CA 1
ATOM 1754 C C . GLU A 1 224 ? 21.188 5.853 -14.676 1.00 89.06 224 GLU A C 1
ATOM 1756 O O . GLU A 1 224 ? 22.198 5.888 -15.386 1.00 89.06 224 GLU A O 1
ATOM 1761 N N . THR A 1 225 ? 20.066 5.246 -15.081 1.00 89.56 225 THR A N 1
ATOM 1762 C CA . THR A 1 225 ? 19.932 4.633 -16.407 1.00 89.56 225 THR A CA 1
ATOM 1763 C C . THR A 1 225 ? 20.124 5.686 -17.499 1.00 89.56 225 THR A C 1
ATOM 1765 O O . THR A 1 225 ? 20.953 5.490 -18.381 1.00 89.56 225 THR A O 1
ATOM 1768 N N . ILE A 1 226 ? 19.425 6.822 -17.438 1.00 90.69 226 ILE A N 1
ATOM 1769 C CA . ILE A 1 226 ? 19.582 7.920 -18.403 1.00 90.69 226 ILE A CA 1
ATOM 1770 C C . ILE A 1 226 ? 21.038 8.382 -18.423 1.00 90.69 226 ILE A C 1
ATOM 1772 O O . ILE A 1 226 ? 21.650 8.399 -19.487 1.00 90.69 226 ILE A O 1
ATOM 1776 N N . SER A 1 227 ? 21.619 8.666 -17.257 1.00 91.38 227 SER A N 1
ATOM 1777 C CA . SER A 1 227 ? 22.999 9.152 -17.134 1.00 91.38 227 SER A CA 1
ATOM 1778 C C . SER A 1 227 ? 24.023 8.197 -17.756 1.00 91.38 227 SER A C 1
ATOM 1780 O O . SER A 1 227 ? 24.981 8.640 -18.385 1.00 91.38 227 SER A O 1
ATOM 1782 N N . SER A 1 228 ? 23.800 6.886 -17.650 1.00 90.31 228 SER A N 1
ATOM 1783 C CA . SER A 1 228 ? 24.703 5.870 -18.204 1.00 90.31 228 SER A CA 1
ATOM 1784 C C . SER A 1 228 ? 24.622 5.717 -19.724 1.00 90.31 228 SER A C 1
ATOM 1786 O O . SER A 1 228 ? 25.596 5.300 -20.350 1.00 90.31 228 SER A O 1
ATOM 1788 N N . TYR A 1 229 ? 23.484 6.059 -20.329 1.00 88.44 229 TYR A N 1
ATOM 1789 C CA . TYR A 1 229 ? 23.253 5.897 -21.767 1.00 88.44 229 TYR A CA 1
ATOM 1790 C C . TYR A 1 229 ? 23.195 7.225 -22.534 1.00 88.44 229 TYR A C 1
ATOM 1792 O O . TYR A 1 229 ? 23.215 7.199 -23.759 1.00 88.44 229 TYR A O 1
ATOM 1800 N N . ILE A 1 230 ? 23.177 8.384 -21.865 1.00 89.94 230 ILE A N 1
ATOM 1801 C CA . ILE A 1 230 ? 22.972 9.695 -22.511 1.00 89.94 230 ILE A CA 1
ATOM 1802 C C . ILE A 1 230 ? 24.011 10.020 -23.595 1.00 89.94 230 ILE A C 1
ATOM 1804 O O . ILE A 1 230 ? 23.700 10.698 -24.568 1.00 89.94 230 ILE A O 1
ATOM 1808 N N . ASN A 1 231 ? 25.235 9.503 -23.456 1.00 88.75 231 ASN A N 1
ATOM 1809 C CA . ASN A 1 231 ? 26.326 9.733 -24.410 1.00 88.75 231 ASN A CA 1
ATOM 1810 C C . ASN A 1 231 ? 26.393 8.689 -25.537 1.00 88.75 231 ASN A C 1
ATOM 1812 O O . ASN A 1 231 ? 27.145 8.874 -26.490 1.00 88.75 231 ASN A O 1
ATOM 1816 N N . THR A 1 232 ? 25.671 7.574 -25.414 1.00 86.94 232 THR A N 1
ATOM 1817 C CA . THR A 1 232 ? 25.752 6.432 -26.342 1.00 86.94 232 THR A CA 1
ATOM 1818 C C . THR A 1 232 ? 24.443 6.163 -27.067 1.00 86.94 232 THR A C 1
ATOM 1820 O O . THR A 1 232 ? 24.471 5.645 -28.176 1.00 86.94 232 THR A O 1
ATOM 1823 N N . VAL A 1 233 ? 23.308 6.538 -26.481 1.00 84.69 233 VAL A N 1
ATOM 1824 C CA . VAL A 1 233 ? 21.973 6.360 -27.047 1.00 84.69 233 VAL A CA 1
ATOM 1825 C C . VAL A 1 233 ? 21.312 7.733 -27.190 1.00 84.69 233 VAL A C 1
ATOM 1827 O O . VAL A 1 233 ? 20.924 8.328 -26.179 1.00 84.69 233 VAL A O 1
ATOM 1830 N N . PRO A 1 234 ? 21.166 8.249 -28.424 1.00 86.44 234 PRO A N 1
ATOM 1831 C CA . PRO A 1 234 ? 20.425 9.481 -28.677 1.00 86.44 234 PRO A CA 1
ATOM 1832 C C . PRO A 1 234 ? 18.995 9.394 -28.131 1.00 86.44 234 PRO A C 1
ATOM 1834 O O . PRO A 1 234 ? 18.364 8.342 -28.215 1.00 86.44 234 PRO A O 1
ATOM 1837 N N . ASP A 1 235 ? 18.493 10.495 -27.569 1.00 87.94 235 ASP A N 1
ATOM 1838 C CA . ASP A 1 235 ? 17.115 10.635 -27.071 1.00 87.94 235 ASP A CA 1
ATOM 1839 C C . ASP A 1 235 ? 16.673 9.594 -26.020 1.00 87.94 235 ASP A C 1
ATOM 1841 O O . ASP A 1 235 ? 15.475 9.359 -25.832 1.00 87.94 235 ASP A O 1
ATOM 1845 N N . ILE A 1 236 ? 17.618 8.989 -25.286 1.00 88.19 236 ILE A N 1
ATOM 1846 C CA . ILE A 1 236 ? 17.325 7.923 -24.313 1.00 88.19 236 ILE A CA 1
ATOM 1847 C C . ILE A 1 236 ? 16.279 8.317 -23.261 1.00 88.19 236 ILE A C 1
ATOM 1849 O O . ILE A 1 236 ? 15.464 7.482 -22.870 1.00 88.19 236 ILE A O 1
ATOM 1853 N N . GLU A 1 237 ? 16.258 9.576 -22.819 1.00 90.56 237 GLU A N 1
ATOM 1854 C CA . GLU A 1 237 ? 15.267 10.073 -21.857 1.00 90.56 237 GLU A CA 1
ATOM 1855 C C . GLU A 1 237 ? 13.844 9.987 -22.425 1.00 90.56 237 GLU A C 1
ATOM 1857 O O . GLU A 1 237 ? 12.948 9.419 -21.793 1.00 90.56 237 GLU A O 1
ATOM 1862 N N . THR A 1 238 ? 13.647 10.482 -23.649 1.00 89.75 238 THR A N 1
ATOM 1863 C CA . THR A 1 238 ? 12.362 10.419 -24.354 1.00 89.75 238 THR A CA 1
ATOM 1864 C C . THR A 1 238 ? 11.956 8.970 -24.596 1.00 89.75 238 THR A C 1
ATOM 1866 O O . THR A 1 238 ? 10.834 8.588 -24.266 1.00 89.75 238 THR A O 1
ATOM 1869 N N . MET A 1 239 ? 12.882 8.132 -25.073 1.00 88.31 239 MET A N 1
ATOM 1870 C CA . MET A 1 239 ? 12.626 6.710 -25.314 1.00 88.31 239 MET A CA 1
ATOM 1871 C C . MET A 1 239 ? 12.201 5.984 -24.032 1.00 88.31 239 MET A C 1
ATOM 1873 O O . MET A 1 239 ? 11.217 5.243 -24.032 1.00 88.31 239 MET A O 1
ATOM 1877 N N . LEU A 1 240 ? 12.903 6.203 -22.916 1.00 89.25 240 LEU A N 1
ATOM 1878 C CA . LEU A 1 240 ? 12.557 5.587 -21.634 1.00 89.25 240 LEU A CA 1
ATOM 1879 C C . LEU A 1 240 ? 11.204 6.055 -21.121 1.00 89.25 240 LEU A C 1
ATOM 1881 O O . LEU A 1 240 ? 10.430 5.233 -20.626 1.00 89.25 240 LEU A O 1
ATOM 1885 N N . LYS A 1 241 ? 10.900 7.346 -21.263 1.00 88.12 241 LYS A N 1
ATOM 1886 C CA . LYS A 1 241 ? 9.604 7.903 -20.888 1.00 88.12 241 LYS A CA 1
ATOM 1887 C C . LYS A 1 241 ? 8.475 7.261 -21.688 1.00 88.12 241 LYS A C 1
ATOM 1889 O O . LYS A 1 241 ? 7.535 6.745 -21.090 1.00 88.12 241 LYS A O 1
ATOM 1894 N N . GLU A 1 242 ? 8.596 7.221 -23.011 1.00 87.19 242 GLU A N 1
ATOM 1895 C CA . GLU A 1 242 ? 7.596 6.622 -23.899 1.00 87.19 242 GLU A CA 1
ATOM 1896 C C . GLU A 1 242 ? 7.387 5.134 -23.613 1.00 87.19 242 GLU A C 1
ATOM 1898 O O . GLU A 1 242 ? 6.248 4.681 -23.504 1.00 87.19 242 GLU A O 1
ATOM 1903 N N . GLN A 1 243 ? 8.466 4.363 -23.440 1.00 87.81 243 GLN A N 1
ATOM 1904 C CA . GLN A 1 243 ? 8.345 2.933 -23.154 1.00 87.81 243 GLN A CA 1
ATOM 1905 C C . GLN A 1 243 ? 7.824 2.662 -21.739 1.00 87.81 243 GLN A C 1
ATOM 1907 O O . GLN A 1 243 ? 7.069 1.710 -21.539 1.00 87.81 243 GLN A O 1
ATOM 1912 N N . ASN A 1 244 ? 8.168 3.489 -20.750 1.00 85.31 244 ASN A N 1
ATOM 1913 C CA . ASN A 1 244 ? 7.575 3.385 -19.421 1.00 85.31 244 ASN A CA 1
ATOM 1914 C C . ASN A 1 244 ? 6.078 3.729 -19.454 1.00 85.31 244 ASN A C 1
ATOM 1916 O O . ASN A 1 244 ? 5.278 3.002 -18.870 1.00 85.31 244 ASN A O 1
ATOM 1920 N N . ASP A 1 245 ? 5.678 4.777 -20.171 1.00 82.00 245 ASP A N 1
ATOM 1921 C CA . ASP A 1 245 ? 4.266 5.121 -20.346 1.00 82.00 245 ASP A CA 1
ATOM 1922 C C . ASP A 1 245 ? 3.516 4.008 -21.093 1.00 82.00 245 ASP A C 1
ATOM 1924 O O . ASP A 1 245 ? 2.414 3.629 -20.691 1.00 82.00 245 ASP A O 1
ATOM 1928 N N . ALA A 1 246 ? 4.125 3.410 -22.120 1.00 81.25 246 ALA A N 1
ATOM 1929 C CA . ALA A 1 246 ? 3.579 2.242 -22.802 1.00 81.25 246 ALA A CA 1
ATOM 1930 C C . ALA A 1 246 ? 3.396 1.066 -21.831 1.00 81.25 246 ALA A C 1
ATOM 1932 O O . ALA A 1 246 ? 2.303 0.506 -21.767 1.00 81.25 246 ALA A O 1
ATOM 1933 N N . PHE A 1 247 ? 4.411 0.751 -21.016 1.00 79.75 247 PHE A N 1
ATOM 1934 C CA . PHE A 1 247 ? 4.351 -0.293 -19.987 1.00 79.75 247 PHE A CA 1
ATOM 1935 C C . PHE A 1 247 ? 3.197 -0.065 -18.998 1.00 79.75 247 PHE A C 1
ATOM 1937 O O . PHE A 1 247 ? 2.442 -0.990 -18.696 1.00 79.75 247 PHE A O 1
ATOM 1944 N N . MET A 1 248 ? 3.026 1.170 -18.516 1.00 75.38 248 MET A N 1
ATOM 1945 C CA . MET A 1 248 ? 1.959 1.524 -17.572 1.00 75.38 248 MET A CA 1
ATOM 1946 C C . MET A 1 248 ? 0.559 1.449 -18.197 1.00 75.38 248 MET A C 1
ATOM 1948 O O . MET A 1 248 ? -0.420 1.248 -17.478 1.00 75.38 248 MET A O 1
ATOM 1952 N N . ASN A 1 249 ? 0.459 1.578 -19.522 1.00 72.88 249 ASN A N 1
ATOM 1953 C CA . ASN A 1 249 ? -0.797 1.555 -20.267 1.00 72.88 249 ASN A CA 1
ATOM 1954 C C . ASN A 1 249 ? -1.141 0.188 -20.881 1.00 72.88 249 ASN A C 1
ATOM 1956 O O . ASN A 1 249 ? -2.198 0.070 -21.505 1.00 72.88 249 ASN A O 1
ATOM 1960 N N . VAL A 1 250 ? -0.316 -0.856 -20.710 1.00 68.81 250 VAL A N 1
ATOM 1961 C CA . VAL A 1 250 ? -0.598 -2.178 -21.297 1.00 68.81 250 VAL A CA 1
ATOM 1962 C C . VAL A 1 250 ? -1.885 -2.774 -20.717 1.00 68.81 250 VAL A C 1
ATOM 1964 O O . VAL A 1 250 ? -1.941 -3.295 -19.598 1.00 68.81 250 VAL A O 1
ATOM 1967 N N . GLN A 1 251 ? -2.952 -2.732 -21.517 1.00 52.31 251 GLN A N 1
ATOM 1968 C CA . GLN A 1 251 ? -4.247 -3.326 -21.210 1.00 52.31 251 GLN A CA 1
ATOM 1969 C C . GLN A 1 251 ? -4.354 -4.728 -21.823 1.00 52.31 251 GLN A C 1
ATOM 1971 O O . GLN A 1 251 ? -5.037 -4.908 -22.816 1.00 52.31 251 GLN A O 1
ATOM 1976 N N . ARG A 1 252 ? -3.731 -5.732 -21.185 1.00 48.81 252 ARG A N 1
ATOM 1977 C CA . ARG A 1 252 ? -3.767 -7.163 -21.576 1.00 48.81 252 ARG A CA 1
ATOM 1978 C C . ARG A 1 252 ? -3.294 -7.454 -23.009 1.00 48.81 252 ARG A C 1
ATOM 1980 O O . ARG A 1 252 ? -4.049 -7.302 -23.961 1.00 48.81 252 ARG A O 1
ATOM 1987 N N . THR A 1 253 ? -2.154 -8.122 -23.117 1.00 40.34 253 THR A N 1
ATOM 1988 C CA . THR A 1 253 ? -1.793 -8.862 -24.332 1.00 40.34 253 THR A CA 1
ATOM 1989 C C . THR A 1 253 ? -1.637 -10.337 -23.957 1.00 40.34 253 THR A C 1
ATOM 1991 O O . THR A 1 253 ? -0.805 -10.657 -23.104 1.00 40.34 253 THR A O 1
ATOM 1994 N N . PRO A 1 254 ? -2.450 -11.262 -24.504 1.00 39.50 254 PRO A N 1
ATOM 1995 C CA . PRO A 1 254 ? -2.193 -12.691 -24.363 1.00 39.50 254 PRO A CA 1
ATOM 1996 C C . PRO A 1 254 ? -0.791 -13.000 -24.908 1.00 39.50 254 PRO A C 1
ATOM 1998 O O . PRO A 1 254 ? -0.515 -12.716 -26.069 1.00 39.50 254 PRO A O 1
ATOM 2001 N N . GLY A 1 255 ? 0.096 -13.538 -24.069 1.00 48.19 255 GLY A N 1
ATOM 2002 C CA . GLY A 1 255 ? 1.468 -13.885 -24.458 1.00 48.19 255 GLY A CA 1
ATOM 2003 C C . GLY A 1 255 ? 2.554 -12.841 -24.156 1.00 48.19 255 GLY A C 1
ATOM 2004 O O . GLY A 1 255 ? 3.721 -13.172 -24.328 1.00 48.19 255 GLY A O 1
ATOM 2005 N N . GLU A 1 256 ? 2.232 -11.640 -23.653 1.00 50.22 256 GLU A N 1
ATOM 2006 C CA . GLU A 1 256 ? 3.254 -10.698 -23.150 1.00 50.22 256 GLU A CA 1
ATOM 2007 C C . GLU A 1 256 ? 3.404 -10.791 -21.619 1.00 50.22 256 GLU A C 1
ATOM 2009 O O . GLU A 1 256 ? 2.425 -10.892 -20.876 1.00 50.22 256 GLU A O 1
ATOM 2014 N N . PHE A 1 257 ? 4.650 -10.714 -21.139 1.00 53.00 257 PHE A N 1
ATOM 2015 C CA . PHE A 1 257 ? 5.089 -10.884 -19.744 1.00 53.00 257 PHE A CA 1
ATOM 2016 C C . PHE A 1 257 ? 4.591 -9.807 -18.750 1.00 53.00 257 PHE A C 1
ATOM 2018 O O . PHE A 1 257 ? 5.126 -9.687 -17.649 1.00 53.00 257 PHE A O 1
ATOM 2025 N N . ILE A 1 258 ? 3.560 -9.018 -19.070 1.00 54.28 258 ILE A N 1
ATOM 2026 C CA . ILE A 1 258 ? 2.990 -8.028 -18.144 1.00 54.28 258 ILE A CA 1
ATOM 2027 C C . ILE A 1 258 ? 1.782 -8.635 -17.440 1.00 54.28 258 ILE A C 1
ATOM 2029 O O . ILE A 1 258 ? 0.646 -8.625 -17.919 1.00 54.28 258 ILE A O 1
ATOM 2033 N N . ASN A 1 259 ? 2.015 -9.141 -16.235 1.00 61.28 259 ASN A N 1
ATOM 2034 C CA . ASN A 1 259 ? 0.926 -9.593 -15.387 1.00 61.28 259 ASN A CA 1
ATOM 2035 C C . ASN A 1 259 ? 0.169 -8.371 -14.833 1.00 61.28 259 ASN A C 1
ATOM 2037 O O . ASN A 1 259 ? 0.620 -7.714 -13.892 1.00 61.28 259 ASN A O 1
ATOM 2041 N N . LYS A 1 260 ? -1.020 -8.088 -15.386 1.00 65.44 260 LYS A N 1
ATOM 2042 C CA . LYS A 1 260 ? -1.951 -7.030 -14.936 1.00 65.44 260 LYS A CA 1
ATOM 2043 C C . LYS A 1 260 ? -2.172 -7.029 -13.417 1.00 65.44 260 LYS A C 1
ATOM 2045 O O . LYS A 1 260 ? -2.436 -5.979 -12.839 1.00 65.44 260 LYS A O 1
ATOM 2050 N N . ASN A 1 261 ? -2.040 -8.180 -12.759 1.00 66.38 261 ASN A N 1
ATOM 2051 C CA . ASN A 1 261 ? -2.168 -8.292 -11.311 1.00 66.38 261 ASN A CA 1
ATOM 2052 C C . ASN A 1 261 ? -1.011 -7.617 -10.558 1.00 66.38 261 ASN A C 1
ATOM 2054 O O . ASN A 1 261 ? -1.249 -7.049 -9.497 1.00 66.38 261 ASN A O 1
ATOM 2058 N N . HIS A 1 262 ? 0.214 -7.617 -11.097 1.00 69.06 262 HIS A N 1
ATOM 2059 C CA . HIS A 1 262 ? 1.344 -6.889 -10.508 1.00 69.06 262 HIS A CA 1
ATOM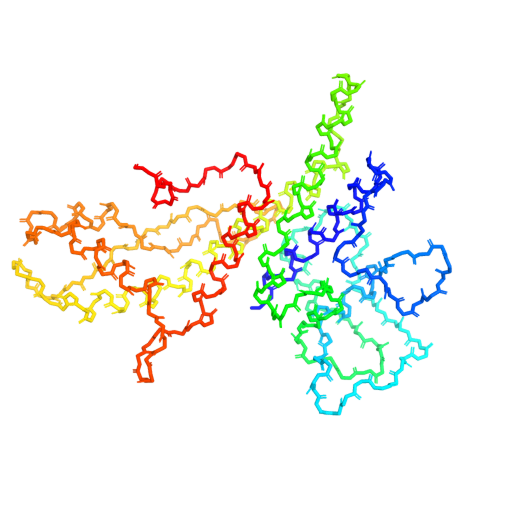 2060 C C . HIS A 1 262 ? 1.175 -5.376 -10.665 1.00 69.06 262 HIS A C 1
ATOM 2062 O O . HIS A 1 262 ? 1.334 -4.659 -9.682 1.00 69.06 262 HIS A O 1
ATOM 2068 N N . LEU A 1 263 ? 0.748 -4.899 -11.840 1.00 70.12 263 LEU A N 1
ATOM 2069 C CA . LEU A 1 263 ? 0.438 -3.479 -12.047 1.00 70.12 263 LEU A CA 1
ATOM 2070 C C . LEU A 1 263 ? -0.693 -3.014 -11.117 1.00 70.12 263 LEU A C 1
ATOM 2072 O O . LEU A 1 263 ? -0.527 -2.046 -10.382 1.00 70.12 263 LEU A O 1
ATOM 2076 N N . LYS A 1 264 ? -1.811 -3.755 -11.070 1.00 69.25 264 LYS A N 1
ATOM 2077 C CA . LYS A 1 264 ? -2.911 -3.493 -10.128 1.00 69.25 264 LYS A CA 1
ATOM 2078 C C . LYS A 1 264 ? -2.437 -3.486 -8.673 1.00 69.25 264 LYS A C 1
ATOM 2080 O O . LYS A 1 264 ? -2.865 -2.630 -7.908 1.00 69.25 264 LYS A O 1
ATOM 2085 N N . ALA A 1 265 ? -1.560 -4.415 -8.284 1.00 71.31 265 ALA A N 1
ATOM 2086 C CA . ALA A 1 265 ? -1.014 -4.478 -6.930 1.00 71.31 265 ALA A CA 1
ATOM 2087 C C . ALA A 1 265 ? -0.158 -3.255 -6.588 1.00 71.31 265 ALA A C 1
ATOM 2089 O O . ALA A 1 265 ? -0.293 -2.715 -5.491 1.00 71.31 265 ALA A O 1
ATOM 2090 N N . THR A 1 266 ? 0.711 -2.829 -7.507 1.00 76.69 266 THR A N 1
ATOM 2091 C CA . THR A 1 266 ? 1.564 -1.649 -7.330 1.00 76.69 266 THR A CA 1
ATOM 2092 C C . THR A 1 266 ? 0.734 -0.381 -7.252 1.00 76.69 266 THR A C 1
ATOM 2094 O O . THR A 1 266 ? 0.946 0.425 -6.352 1.00 76.69 266 THR A O 1
ATOM 2097 N N . GLU A 1 267 ? -0.250 -0.230 -8.136 1.00 74.50 267 GLU A N 1
ATOM 2098 C CA . GLU A 1 267 ? -1.146 0.924 -8.155 1.00 74.50 267 GLU A CA 1
ATOM 2099 C C . GLU A 1 267 ? -2.024 0.994 -6.907 1.00 74.50 267 GLU A C 1
ATOM 2101 O O . GLU A 1 267 ? -2.102 2.038 -6.264 1.00 74.50 267 GLU A O 1
ATOM 2106 N N . ALA A 1 268 ? -2.592 -0.133 -6.481 1.00 66.88 268 ALA A N 1
ATOM 2107 C CA . ALA A 1 268 ? -3.315 -0.209 -5.220 1.00 66.88 268 ALA A CA 1
ATOM 2108 C C . ALA A 1 268 ? -2.417 0.146 -4.024 1.00 66.88 268 ALA A C 1
ATOM 2110 O O . ALA A 1 268 ? -2.802 0.943 -3.172 1.00 66.88 268 ALA A O 1
ATOM 2111 N N . ALA A 1 269 ? -1.194 -0.387 -3.963 1.00 75.31 269 ALA A N 1
ATOM 2112 C CA . ALA A 1 269 ? -0.257 -0.047 -2.897 1.00 75.31 269 ALA A CA 1
ATOM 2113 C C . ALA A 1 269 ? 0.157 1.436 -2.937 1.00 75.31 269 ALA A C 1
ATOM 2115 O O . ALA A 1 269 ? 0.264 2.070 -1.888 1.00 75.31 269 ALA A O 1
ATOM 2116 N N . ARG A 1 270 ? 0.319 2.018 -4.133 1.00 78.81 270 ARG A N 1
ATOM 2117 C CA . ARG A 1 270 ? 0.572 3.452 -4.330 1.00 78.81 270 ARG A CA 1
ATOM 2118 C C . ARG A 1 270 ? -0.580 4.286 -3.782 1.00 78.81 270 ARG A C 1
ATOM 2120 O O . ARG A 1 270 ? -0.340 5.195 -2.993 1.00 78.81 270 ARG A O 1
ATOM 2127 N N . SER A 1 271 ? -1.819 3.945 -4.134 1.00 70.88 271 SER A N 1
ATOM 2128 C CA . SER A 1 271 ? -3.018 4.597 -3.601 1.00 70.88 271 SER A CA 1
ATOM 2129 C C . SER A 1 271 ? -3.101 4.493 -2.080 1.00 70.88 271 SER A C 1
ATOM 2131 O O . SER A 1 271 ? -3.453 5.476 -1.436 1.00 70.88 271 SER A O 1
ATOM 2133 N N . ALA A 1 272 ? -2.716 3.357 -1.491 1.00 72.31 272 ALA A N 1
ATOM 2134 C CA . ALA A 1 272 ? -2.661 3.209 -0.040 1.00 72.31 272 ALA A CA 1
ATOM 2135 C C . ALA A 1 272 ? -1.615 4.142 0.595 1.00 72.31 272 ALA A C 1
ATOM 2137 O O . ALA A 1 272 ? -1.913 4.799 1.590 1.00 72.31 272 ALA A O 1
ATOM 2138 N N . VAL A 1 273 ? -0.418 4.266 0.005 1.00 77.88 273 VAL A N 1
ATOM 2139 C CA 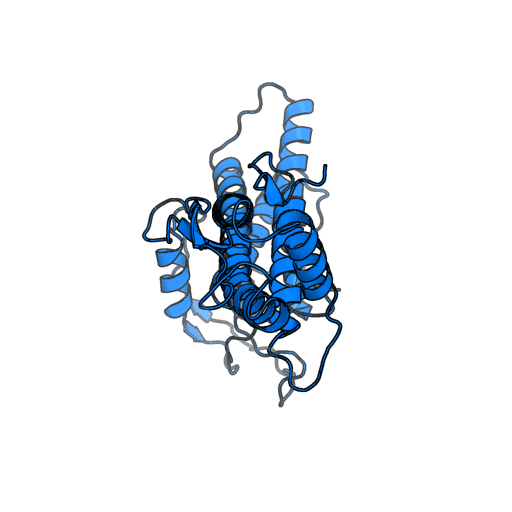. VAL A 1 273 ? 0.614 5.218 0.460 1.00 77.88 273 VAL A CA 1
ATOM 2140 C C . VAL A 1 273 ? 0.124 6.661 0.357 1.00 77.88 273 VAL A C 1
ATOM 2142 O O . VAL A 1 273 ? 0.213 7.403 1.334 1.00 77.88 273 VAL A O 1
ATOM 2145 N N . THR A 1 274 ? -0.431 7.060 -0.791 1.00 71.38 274 THR A N 1
ATOM 2146 C CA . THR A 1 274 ? -1.010 8.400 -0.984 1.00 71.38 274 THR A CA 1
ATOM 2147 C C . THR A 1 274 ? -2.132 8.661 0.018 1.00 71.38 274 THR A C 1
ATOM 2149 O O . THR A 1 274 ? -2.178 9.718 0.645 1.00 71.38 274 THR A O 1
ATOM 2152 N N . GLY A 1 275 ? -2.991 7.666 0.231 1.00 57.69 275 GLY A N 1
ATOM 2153 C CA . GLY A 1 275 ? -4.089 7.703 1.184 1.00 57.69 275 GLY A CA 1
ATOM 2154 C C . GLY A 1 275 ? -3.649 7.809 2.641 1.00 57.69 275 GLY A C 1
ATOM 2155 O O . GLY A 1 275 ? -4.483 8.152 3.456 1.00 57.69 275 GLY A O 1
ATOM 2156 N N . CYS A 1 276 ? -2.378 7.580 2.993 1.00 65.56 276 CYS A N 1
ATOM 2157 C CA . CYS A 1 276 ? -1.866 7.829 4.349 1.00 65.56 276 CYS A CA 1
ATOM 2158 C C . CYS A 1 276 ? -1.570 9.318 4.620 1.00 65.56 276 CYS A C 1
ATOM 2160 O O . CYS A 1 276 ? -1.224 9.661 5.749 1.00 65.56 276 CYS A O 1
ATOM 2162 N N . ASN A 1 277 ? -1.639 10.175 3.589 1.00 59.28 277 ASN A N 1
ATOM 2163 C CA . ASN A 1 277 ? -1.393 11.624 3.578 1.00 59.28 277 ASN A CA 1
ATOM 2164 C C . ASN A 1 277 ? -0.327 12.111 4.567 1.00 59.28 277 ASN A C 1
ATOM 2166 O O . ASN A 1 277 ? -0.519 12.991 5.404 1.00 59.28 277 ASN A O 1
ATOM 2170 N N . CYS A 1 278 ? 0.828 11.477 4.472 1.00 47.97 278 CYS A N 1
ATOM 2171 C CA . CYS A 1 278 ? 1.959 11.753 5.314 1.00 47.97 278 CYS A CA 1
ATOM 2172 C C . CYS A 1 278 ? 3.085 12.280 4.451 1.00 47.97 278 CYS A C 1
ATOM 2174 O O . CYS A 1 278 ? 3.461 11.629 3.481 1.00 47.97 278 CYS A O 1
ATOM 2176 N N . ALA A 1 279 ? 3.641 13.429 4.823 1.00 35.62 279 ALA A N 1
ATOM 2177 C CA . ALA A 1 279 ? 4.891 13.926 4.276 1.00 35.62 279 ALA A CA 1
ATOM 2178 C C . ALA A 1 279 ? 6.026 12.924 4.570 1.00 35.62 279 ALA A C 1
ATOM 2180 O O . ALA A 1 279 ? 6.766 13.049 5.538 1.00 35.62 279 ALA A O 1
ATOM 2181 N N . THR A 1 280 ? 6.131 11.897 3.738 1.00 37.88 280 THR A N 1
ATOM 2182 C CA . THR A 1 280 ? 7.291 11.031 3.596 1.00 37.88 280 THR A CA 1
ATOM 2183 C C . THR A 1 280 ? 7.491 10.907 2.096 1.00 37.88 280 THR A C 1
ATOM 2185 O O . THR A 1 280 ? 6.660 10.342 1.393 1.00 37.88 280 THR A O 1
ATOM 2188 N N . VAL A 1 281 ? 8.536 11.591 1.635 1.00 38.12 281 VAL A N 1
ATOM 2189 C CA . VAL A 1 281 ? 9.075 11.682 0.276 1.00 38.12 281 VAL A CA 1
ATOM 2190 C C . VAL A 1 281 ? 8.514 10.614 -0.670 1.00 38.12 281 VAL A C 1
ATOM 2192 O O . VAL A 1 281 ? 8.976 9.479 -0.686 1.00 38.12 281 VAL A O 1
ATOM 2195 N N . ILE A 1 282 ? 7.544 11.004 -1.504 1.00 35.88 282 ILE A N 1
ATOM 2196 C CA . ILE A 1 282 ? 7.378 10.373 -2.816 1.00 35.88 282 ILE A CA 1
ATOM 2197 C C . ILE A 1 282 ? 8.767 10.477 -3.477 1.00 35.88 282 ILE A C 1
ATOM 2199 O O . ILE A 1 282 ? 9.250 11.616 -3.572 1.00 35.88 282 ILE A O 1
ATOM 2203 N N . PRO A 1 283 ? 9.431 9.361 -3.857 1.00 36.03 283 PRO A N 1
ATOM 2204 C CA . PRO A 1 283 ? 10.676 9.407 -4.622 1.00 36.03 283 PRO A CA 1
ATOM 2205 C C . PRO A 1 283 ? 10.519 10.414 -5.756 1.00 36.03 283 PRO A C 1
ATOM 2207 O O . PRO A 1 283 ? 9.440 10.491 -6.344 1.00 36.03 283 PRO A O 1
ATOM 2210 N N . ARG A 1 284 ? 11.539 11.237 -6.009 1.00 34.28 284 ARG A N 1
ATOM 2211 C CA . ARG A 1 284 ? 11.446 12.382 -6.933 1.00 34.28 284 ARG A CA 1
ATOM 2212 C C . ARG A 1 284 ? 10.845 11.969 -8.290 1.00 34.28 284 ARG A C 1
ATOM 2214 O O . ARG A 1 284 ? 9.966 12.658 -8.788 1.00 34.28 284 ARG A O 1
ATOM 2221 N N . GLU A 1 285 ? 11.188 10.765 -8.740 1.00 36.09 285 GLU A N 1
ATOM 2222 C CA . GLU A 1 285 ? 10.703 10.027 -9.919 1.00 36.09 285 GLU A CA 1
ATOM 2223 C C . GLU A 1 285 ? 9.170 9.839 -10.025 1.00 36.09 285 GLU A C 1
ATOM 2225 O O . GLU A 1 285 ? 8.637 9.580 -11.099 1.00 36.09 285 GLU A O 1
ATOM 2230 N N . LEU A 1 286 ? 8.433 9.925 -8.912 1.00 32.72 286 LEU A N 1
ATOM 2231 C CA . LEU A 1 286 ? 6.975 9.744 -8.847 1.00 32.72 286 LEU A CA 1
ATOM 2232 C C . LEU A 1 286 ? 6.223 11.055 -8.564 1.00 32.72 286 LEU A C 1
ATOM 2234 O O . LEU A 1 286 ? 4.990 11.063 -8.507 1.00 32.72 286 LEU A O 1
ATOM 2238 N N . LYS A 1 287 ? 6.936 12.174 -8.390 1.00 27.41 287 LYS A N 1
ATOM 2239 C CA . LYS A 1 287 ? 6.329 13.505 -8.349 1.00 27.41 287 LYS A CA 1
ATOM 2240 C C . LYS A 1 287 ? 6.254 14.029 -9.779 1.00 27.41 287 LYS A C 1
ATOM 2242 O O . LYS A 1 287 ? 7.259 14.439 -10.338 1.00 27.41 287 LYS A O 1
ATOM 2247 N N . LYS A 1 288 ? 5.057 14.058 -10.368 1.00 29.45 288 LYS A N 1
ATOM 2248 C CA . LYS A 1 288 ? 4.828 14.827 -11.598 1.00 29.45 288 LYS A CA 1
ATOM 2249 C C . LYS A 1 288 ? 5.094 16.314 -11.327 1.00 29.45 288 LYS A C 1
ATOM 2251 O O . LYS A 1 288 ? 4.243 16.980 -10.736 1.00 29.45 288 LYS A O 1
ATOM 2256 N N . ARG A 1 289 ? 6.258 16.796 -11.755 1.00 31.02 289 ARG A N 1
ATOM 2257 C CA . ARG A 1 289 ? 6.479 17.971 -12.611 1.00 31.02 289 ARG A CA 1
ATOM 2258 C C . 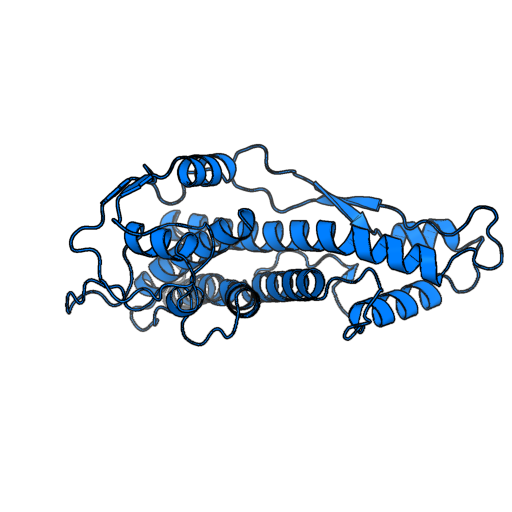ARG A 1 289 ? 7.906 17.924 -13.123 1.00 31.02 289 ARG A C 1
ATOM 2260 O O . ARG A 1 289 ? 8.809 17.870 -12.262 1.00 31.02 289 ARG A O 1
#